Protein AF-A0A3M0A482-F1 (afdb_monomer_lite)

Sequence (240 aa):
MKKIKLLPLVLPLTLLPTSLLSSACITFLEKTLTRKIDKILDNKIWEYEAIYEDNVLGFRNNHQKMFEDFEFKIVIGKGSNILDYYKDKVVLNLFSFKLGIDNIFNMPSLGEPHLNYNMISMILDKEVAKKIELIHDININWSEELRTRKIQRGAVWNKIERFRFNNKNKFLTIKSQEFSIEYNNNKYVFDLKILDIILDKNFEIKTPFKFSIINYPNGGKYEESKFLFCLKLSEIIDDK

pLDDT: mean 74.36, std 17.84, range [34.66, 97.06]

Organism: NCBI:txid92407

Foldseek 3Di:
DDDDDPDPPPPPPPPPPVVVVLVVVLVVVLVVVQVVVCVLLPQKKFKKKWAFDPPPPDDPDVFAPDQPDDIKIKIKHQQQSVCVVLVQWDKAFQFWSPDQFDDFDQVVPPDPVRNGTITIIITGHPVSCCSLPVFVDDDPCRVVRSNPKRKGKDGPPDNRDQWDADPVQRKIKGAKTKMWIDDPNKIKIKIWGMDIDRSDPVDFDWDKTKIKIWIDHPPDDIHMDITITTIGGDDIGDDD

Radius of gyration: 22.64 Å; chains: 1; bounding box: 52×48×91 Å

Secondary structure (DSSP, 8-state):
-----------------HHHHHHHHHHHHHHHHHHHHHHHHTT-EEEEEEEE---------S----PPP--EEEEEEEHHHHHHHTTTSEEEEEEETT--S-----GGG--GGGTTSEEEEEEE-HHHHHHTTS-S--STTHHHHHHHSEEEEPP-S-TT-SEEEETTTTEEEEEEEEEEEEETTEEEEEEEEEEEEE--TT----EEEEEEEEEE-TTS--EEEEEEEEEEEEEEEPP-

Structure (mmCIF, N/CA/C/O backbone):
data_AF-A0A3M0A482-F1
#
_entry.id   AF-A0A3M0A482-F1
#
loop_
_atom_site.group_PDB
_atom_site.id
_atom_site.type_symbol
_atom_site.label_atom_id
_atom_site.label_alt_id
_atom_site.label_comp_id
_atom_site.label_asym_id
_atom_site.label_entity_id
_atom_site.label_seq_id
_atom_site.pdbx_PDB_ins_code
_atom_site.Cartn_x
_atom_site.Cartn_y
_atom_site.Cartn_z
_atom_site.occupancy
_atom_site.B_iso_or_equiv
_atom_site.auth_seq_id
_atom_site.auth_comp_id
_atom_site.auth_asym_id
_atom_site.auth_atom_id
_atom_site.pdbx_PDB_model_num
ATOM 1 N N . MET A 1 1 ? 32.254 28.806 70.262 1.00 37.44 1 MET A N 1
ATOM 2 C CA . MET A 1 1 ? 31.397 29.019 69.071 1.00 37.44 1 MET A CA 1
ATOM 3 C C . MET A 1 1 ? 32.094 28.458 67.837 1.00 37.44 1 MET A C 1
ATOM 5 O O . MET A 1 1 ? 33.064 29.045 67.381 1.00 37.44 1 MET A O 1
ATOM 9 N N . LYS A 1 2 ? 31.641 27.312 67.318 1.00 37.53 2 LYS A N 1
ATOM 10 C CA . LYS A 1 2 ? 32.086 26.765 66.026 1.00 37.53 2 LYS A CA 1
ATOM 11 C C . LYS A 1 2 ? 30.881 26.786 65.084 1.00 37.53 2 LYS A C 1
ATOM 13 O O . LYS A 1 2 ? 29.883 26.131 65.356 1.00 37.53 2 LYS A O 1
ATOM 18 N N . LYS A 1 3 ? 30.953 27.603 64.029 1.00 37.16 3 LYS A N 1
ATOM 19 C CA . LYS A 1 3 ? 29.930 27.689 62.979 1.00 37.16 3 LYS A CA 1
ATOM 20 C C . LYS A 1 3 ? 30.028 26.433 62.111 1.00 37.16 3 LYS A C 1
ATOM 22 O O . LYS A 1 3 ? 30.966 26.310 61.328 1.00 37.16 3 LYS A O 1
ATOM 27 N N . ILE A 1 4 ? 29.076 25.515 62.247 1.00 47.03 4 ILE A N 1
ATOM 28 C CA . ILE A 1 4 ? 28.852 24.465 61.251 1.00 47.03 4 ILE A CA 1
ATOM 29 C C . ILE A 1 4 ? 28.193 25.161 60.059 1.00 47.03 4 ILE A C 1
ATOM 31 O O . ILE A 1 4 ? 27.072 25.656 60.162 1.00 47.03 4 ILE A O 1
ATOM 35 N N . LYS A 1 5 ? 28.922 25.283 58.948 1.00 40.59 5 LYS A N 1
ATOM 36 C CA . LYS A 1 5 ? 28.345 25.725 57.677 1.00 40.59 5 LYS A CA 1
ATOM 37 C C . LYS A 1 5 ? 27.400 24.619 57.203 1.00 40.59 5 LYS A C 1
ATOM 39 O O . LYS A 1 5 ? 27.871 23.538 56.862 1.00 40.59 5 LYS A O 1
ATOM 44 N N . LEU A 1 6 ? 26.092 24.887 57.186 1.00 42.09 6 LEU A N 1
ATOM 45 C CA . LEU A 1 6 ? 25.166 24.120 56.357 1.00 42.09 6 LEU A CA 1
ATOM 46 C C . LEU A 1 6 ? 25.642 24.259 54.909 1.00 42.09 6 LEU A C 1
ATOM 48 O O . LEU A 1 6 ? 25.620 25.354 54.348 1.00 42.09 6 LEU A O 1
ATOM 52 N N . LEU A 1 7 ? 26.100 23.156 54.327 1.00 37.12 7 LEU A N 1
ATOM 53 C CA . LEU A 1 7 ? 26.202 23.025 52.884 1.00 37.12 7 LEU A CA 1
ATOM 54 C C . LEU A 1 7 ? 24.753 22.971 52.371 1.00 37.12 7 LEU A C 1
ATOM 56 O O . LEU A 1 7 ? 24.034 22.045 52.757 1.00 37.12 7 LEU A O 1
ATOM 60 N N . PRO A 1 8 ? 24.269 23.926 51.559 1.00 43.44 8 PRO A N 1
ATOM 61 C CA . PRO A 1 8 ? 23.010 23.715 50.880 1.00 43.44 8 PRO A CA 1
ATOM 62 C C . PRO A 1 8 ? 23.276 22.602 49.872 1.00 43.44 8 PRO A C 1
ATOM 64 O O . PRO A 1 8 ? 24.056 22.767 48.933 1.00 43.44 8 PRO A O 1
ATOM 67 N N . LEU A 1 9 ? 22.665 21.443 50.105 1.00 38.31 9 LEU A N 1
ATOM 68 C CA . LEU A 1 9 ? 22.553 20.384 49.118 1.00 38.31 9 LEU A CA 1
ATOM 69 C C . LEU A 1 9 ? 21.647 20.923 48.000 1.00 38.31 9 LEU A C 1
ATOM 71 O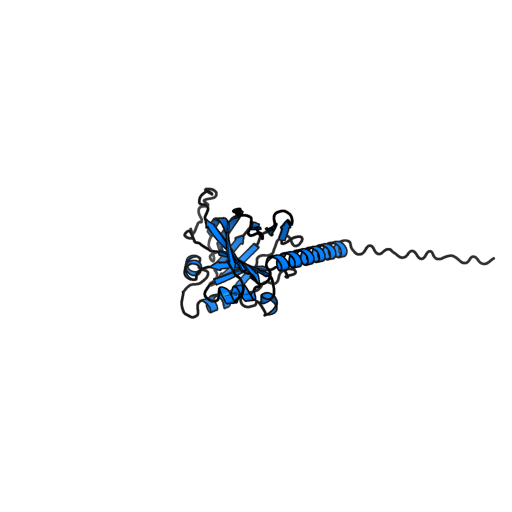 O . LEU A 1 9 ? 20.457 20.629 47.940 1.00 38.31 9 LEU A O 1
ATOM 75 N N . VAL A 1 10 ? 22.191 21.793 47.147 1.00 42.31 10 VAL A N 1
ATOM 76 C CA . VAL A 1 10 ? 21.579 22.125 45.867 1.00 42.31 10 VAL A CA 1
ATOM 77 C C . VAL A 1 10 ? 21.782 20.877 45.025 1.00 42.31 10 VAL A C 1
ATOM 79 O O . VAL A 1 10 ? 22.779 20.739 44.322 1.00 42.31 10 VAL A O 1
ATOM 82 N N . LEU A 1 11 ? 20.863 19.920 45.164 1.00 41.03 11 LEU A N 1
ATOM 83 C CA . LEU A 1 11 ? 20.612 18.959 44.103 1.00 41.03 11 LEU A CA 1
ATOM 84 C C . LEU A 1 11 ? 20.445 19.804 42.839 1.00 41.03 11 LEU A C 1
ATOM 86 O O . LEU A 1 11 ? 19.509 20.610 42.791 1.00 41.03 11 LEU A O 1
ATOM 90 N N . PRO A 1 12 ? 21.317 19.682 41.825 1.00 43.00 12 PRO A N 1
ATOM 91 C CA . PRO A 1 12 ? 20.905 20.145 40.527 1.00 43.00 12 PRO A CA 1
ATOM 92 C C . PRO A 1 12 ? 19.698 19.263 40.213 1.00 43.00 12 PRO A C 1
ATOM 94 O O . PRO A 1 12 ? 19.842 18.050 40.037 1.00 43.00 12 PRO A O 1
ATOM 97 N N . LEU A 1 13 ? 18.496 19.850 40.190 1.00 45.41 13 LEU A N 1
ATOM 98 C CA . LEU A 1 13 ? 17.459 19.347 39.305 1.00 45.41 13 LEU A CA 1
ATOM 99 C C . LEU A 1 13 ? 18.110 19.406 37.930 1.00 45.41 13 LEU A C 1
ATOM 101 O O . LEU A 1 13 ? 18.100 20.431 37.252 1.00 45.41 13 LEU A O 1
ATOM 105 N N . THR A 1 14 ? 18.792 18.320 37.583 1.00 51.19 14 THR A N 1
ATOM 106 C CA . THR A 1 14 ? 19.213 18.031 36.235 1.00 51.19 14 THR A CA 1
ATOM 107 C C . THR A 1 14 ? 17.899 17.986 35.488 1.00 51.19 14 THR A C 1
ATOM 109 O O . THR A 1 14 ? 17.142 17.023 35.568 1.00 51.19 14 THR A O 1
ATOM 112 N N . LEU A 1 15 ? 17.559 19.117 34.870 1.00 47.59 15 LEU A N 1
ATOM 113 C CA . LEU A 1 15 ? 16.596 19.173 33.795 1.00 47.59 15 LEU A CA 1
ATOM 114 C C . LEU A 1 15 ? 17.070 18.086 32.844 1.00 47.59 15 LEU A C 1
ATOM 116 O O . LEU A 1 15 ? 18.065 18.273 32.140 1.00 47.59 15 LEU A O 1
ATOM 120 N N . LEU A 1 16 ? 16.435 16.912 32.924 1.00 50.47 16 LEU A N 1
ATOM 121 C CA . LEU A 1 16 ? 16.614 15.861 31.940 1.00 50.47 16 LEU A CA 1
ATOM 122 C C . LEU A 1 16 ? 16.552 16.582 30.597 1.00 50.47 16 LEU A C 1
ATOM 124 O O . LEU A 1 16 ? 15.595 17.345 30.406 1.00 50.47 16 LEU A O 1
ATOM 128 N N . PRO A 1 17 ? 17.574 16.435 29.732 1.00 51.97 17 PRO A N 1
ATOM 129 C CA . PRO A 1 17 ? 17.639 17.150 28.471 1.00 51.97 17 PRO A CA 1
ATOM 130 C C . PRO A 1 17 ? 16.253 17.113 27.842 1.00 51.97 17 PRO A C 1
ATOM 132 O O . PRO A 1 17 ? 15.684 16.037 27.667 1.00 51.97 17 PRO A O 1
A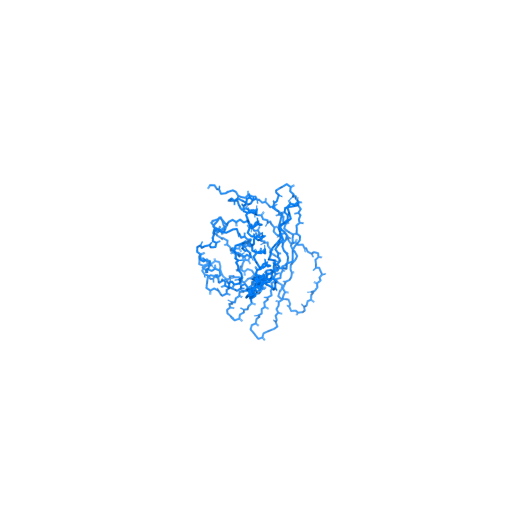TOM 135 N N . THR A 1 18 ? 15.650 18.273 27.597 1.00 53.44 18 THR A N 1
ATOM 136 C CA . THR A 1 18 ? 14.261 18.386 27.120 1.00 53.44 18 THR A CA 1
ATOM 137 C C . THR A 1 18 ? 14.024 17.576 25.839 1.00 53.44 18 THR A C 1
ATOM 139 O O . THR A 1 18 ? 12.902 17.152 25.574 1.00 53.44 18 THR A O 1
ATOM 142 N N . SER A 1 19 ? 15.097 17.271 25.102 1.00 53.19 19 SER A N 1
ATOM 143 C CA . SER A 1 19 ? 15.163 16.324 23.987 1.00 53.19 19 SER A CA 1
ATOM 144 C C . SER A 1 19 ? 14.887 14.854 24.358 1.00 53.19 19 SER A C 1
ATOM 146 O O . SER A 1 19 ? 14.252 14.136 23.585 1.00 53.19 19 SER A O 1
ATOM 148 N N . LEU A 1 20 ? 15.319 14.378 25.529 1.00 50.28 20 LEU A N 1
ATOM 149 C CA . LEU A 1 20 ? 15.020 13.031 26.037 1.00 50.28 20 LEU A CA 1
ATOM 150 C C . LEU A 1 20 ? 13.568 12.923 26.520 1.00 50.28 20 LEU A C 1
ATOM 152 O O . LEU A 1 20 ? 12.911 11.915 26.275 1.00 50.28 20 LEU A O 1
ATOM 156 N N . LEU A 1 21 ? 13.038 13.976 27.148 1.00 53.25 21 LEU A N 1
ATOM 157 C CA . LEU A 1 21 ? 11.631 14.021 27.563 1.00 53.25 21 LEU A CA 1
ATOM 158 C C . LEU A 1 21 ? 10.678 14.102 26.359 1.00 53.25 21 LEU A C 1
ATOM 160 O O . LEU A 1 21 ? 9.662 13.406 26.336 1.00 53.25 21 LEU A O 1
ATOM 164 N N . SER A 1 22 ? 11.007 14.900 25.337 1.00 53.16 22 SER A N 1
ATOM 165 C CA . SER A 1 22 ? 10.183 15.015 24.127 1.00 53.16 22 SER A CA 1
ATOM 166 C C . SER A 1 22 ? 10.183 13.725 23.302 1.00 53.16 22 SER A C 1
ATOM 168 O O . SER A 1 22 ? 9.117 13.257 22.907 1.00 53.16 22 SER A O 1
ATOM 170 N N . SER A 1 23 ? 11.343 13.090 23.115 1.00 56.56 23 SER A N 1
ATOM 171 C CA . SER A 1 23 ? 11.448 11.799 22.416 1.00 56.56 23 SER A CA 1
ATOM 172 C C . SER A 1 23 ? 10.750 10.657 23.164 1.00 56.56 23 SER A C 1
ATOM 174 O O . SER A 1 23 ? 10.066 9.843 22.535 1.00 56.56 23 SER A O 1
ATOM 176 N N . ALA A 1 24 ? 10.835 10.616 24.499 1.00 58.50 24 ALA A N 1
ATOM 177 C CA . ALA A 1 24 ? 10.098 9.650 25.314 1.00 58.50 24 ALA A CA 1
ATOM 178 C C . ALA A 1 24 ? 8.574 9.844 25.210 1.00 58.50 24 ALA A C 1
ATOM 180 O O . ALA A 1 24 ? 7.838 8.863 25.081 1.00 58.50 24 ALA A O 1
ATOM 181 N N . CYS A 1 25 ? 8.102 11.095 25.206 1.00 59.16 25 CYS A N 1
ATOM 182 C CA . CYS A 1 25 ? 6.684 11.425 25.049 1.00 59.16 25 CYS A CA 1
ATOM 183 C C . CYS A 1 25 ? 6.151 11.026 23.661 1.00 59.16 25 CYS A C 1
ATOM 185 O O . CYS A 1 25 ? 5.113 10.370 23.570 1.00 59.16 25 CYS A O 1
ATOM 187 N N . ILE A 1 26 ? 6.901 11.319 22.590 1.00 64.38 26 ILE A N 1
ATOM 188 C CA . ILE A 1 26 ? 6.567 10.899 21.217 1.00 64.38 26 ILE A CA 1
ATOM 189 C C . ILE A 1 26 ? 6.484 9.370 21.133 1.00 64.38 26 ILE A C 1
ATOM 191 O O . ILE A 1 26 ? 5.477 8.826 20.687 1.00 64.38 26 ILE A O 1
ATOM 195 N N . THR A 1 27 ? 7.489 8.667 21.663 1.00 66.75 27 THR A N 1
ATOM 196 C CA . THR A 1 27 ? 7.526 7.194 21.664 1.00 66.75 27 THR A CA 1
ATOM 197 C C . THR A 1 27 ? 6.344 6.591 22.435 1.00 66.75 27 THR A C 1
ATOM 199 O O . THR A 1 27 ? 5.792 5.559 22.045 1.00 66.75 27 THR A O 1
ATOM 202 N N . PHE A 1 28 ? 5.939 7.209 23.548 1.00 68.38 28 PHE A N 1
ATOM 203 C CA . PHE A 1 28 ? 4.782 6.771 24.330 1.00 68.38 28 PHE A CA 1
ATOM 204 C C . PHE A 1 28 ? 3.458 6.985 23.581 1.00 68.38 28 PHE A C 1
ATOM 206 O O . PHE A 1 28 ? 2.599 6.094 23.573 1.00 68.38 28 PHE A O 1
ATOM 213 N N . LEU A 1 29 ? 3.298 8.140 22.929 1.00 72.69 29 LEU A N 1
ATOM 214 C CA . LEU A 1 29 ? 2.125 8.446 22.114 1.00 72.69 29 LEU A CA 1
ATOM 215 C C . LEU A 1 29 ? 2.009 7.477 20.936 1.00 72.69 29 LEU A C 1
ATOM 217 O O . LEU A 1 29 ? 0.953 6.866 20.775 1.00 72.69 29 LEU A O 1
ATOM 221 N N . GLU A 1 30 ? 3.089 7.244 20.187 1.00 73.88 30 GLU A N 1
ATOM 222 C CA . GLU A 1 30 ? 3.104 6.281 19.077 1.00 73.88 30 GLU A CA 1
ATOM 223 C C . GLU A 1 30 ? 2.725 4.873 19.546 1.00 73.88 30 GLU A C 1
ATOM 225 O O . GLU A 1 30 ? 1.810 4.271 18.989 1.00 73.88 30 GLU A O 1
ATOM 230 N N . LYS A 1 31 ? 3.322 4.374 20.640 1.00 78.81 31 LYS A N 1
ATOM 231 C CA . LYS A 1 31 ? 2.947 3.071 21.225 1.00 78.81 31 LYS A CA 1
ATOM 232 C C . LYS A 1 31 ? 1.463 2.993 21.584 1.00 78.81 31 LYS A C 1
ATOM 234 O O . LYS A 1 31 ? 0.835 1.949 21.407 1.00 78.81 31 LYS A O 1
ATOM 239 N N . THR A 1 32 ? 0.903 4.078 22.114 1.00 83.12 32 THR A N 1
ATOM 240 C CA . THR A 1 32 ? -0.515 4.145 22.486 1.00 83.12 32 THR A CA 1
ATOM 241 C C . THR A 1 32 ? -1.415 4.137 21.254 1.00 83.12 32 THR A C 1
ATOM 243 O O . THR A 1 32 ? -2.442 3.459 21.259 1.00 83.12 32 THR A O 1
ATOM 246 N N . LEU A 1 33 ? -1.037 4.858 20.195 1.00 83.44 33 LEU A N 1
ATOM 247 C CA . LEU A 1 33 ? -1.769 4.873 18.930 1.00 83.44 33 LEU A CA 1
ATOM 248 C C . LEU A 1 33 ? -1.708 3.516 18.229 1.00 83.44 33 LEU A C 1
ATOM 250 O O . LEU A 1 33 ? -2.756 3.006 17.842 1.00 83.44 33 LEU A O 1
ATOM 254 N N . THR A 1 34 ? -0.531 2.891 18.154 1.00 84.62 34 THR A N 1
ATOM 255 C CA . THR A 1 34 ? -0.363 1.553 17.569 1.00 84.62 34 THR A CA 1
ATOM 256 C C . THR A 1 34 ? -1.267 0.540 18.262 1.00 84.62 34 THR A C 1
ATOM 258 O O . THR A 1 34 ? -2.076 -0.092 17.600 1.00 84.62 34 THR A O 1
ATOM 261 N N . ARG A 1 35 ? -1.278 0.488 19.603 1.00 86.69 35 ARG A N 1
ATOM 262 C CA . ARG A 1 35 ? -2.184 -0.409 20.351 1.00 86.69 35 ARG A CA 1
ATOM 263 C C . ARG A 1 35 ? -3.668 -0.175 20.060 1.00 86.69 35 ARG A C 1
ATOM 265 O O . ARG A 1 35 ? -4.461 -1.105 20.157 1.00 86.69 35 ARG A O 1
ATOM 272 N N . LYS A 1 36 ? -4.078 1.068 19.794 1.00 87.69 36 LYS A N 1
ATOM 273 C CA . LYS A 1 36 ? -5.472 1.377 19.440 1.00 87.69 36 LYS A CA 1
ATOM 274 C C . LYS A 1 36 ? -5.809 0.863 18.048 1.00 87.69 36 LYS A C 1
ATOM 276 O O . LYS A 1 36 ? -6.877 0.293 17.876 1.00 87.69 36 LYS A O 1
ATOM 281 N N . ILE A 1 37 ? -4.905 1.066 17.096 1.00 89.81 37 ILE A N 1
ATOM 282 C CA . ILE A 1 37 ? -5.049 0.583 15.723 1.00 89.81 37 ILE A CA 1
ATOM 283 C C . ILE A 1 37 ? -5.069 -0.947 15.717 1.00 89.81 37 ILE A C 1
ATOM 285 O O . ILE A 1 37 ? -5.989 -1.519 15.147 1.00 89.81 37 ILE A O 1
ATOM 289 N N . ASP A 1 38 ? -4.162 -1.594 16.454 1.00 89.44 38 ASP A N 1
ATOM 290 C CA . ASP A 1 38 ? -4.119 -3.053 16.609 1.00 89.44 38 ASP A CA 1
ATOM 291 C C . ASP A 1 38 ? -5.458 -3.617 17.106 1.00 89.44 38 ASP A C 1
ATOM 293 O O . ASP A 1 38 ? -5.918 -4.632 16.607 1.00 89.44 38 ASP A O 1
ATOM 297 N N . LYS A 1 39 ? -6.132 -2.936 18.044 1.00 90.19 39 LYS A N 1
ATOM 298 C CA . LYS A 1 39 ? -7.463 -3.347 18.525 1.00 90.19 39 LYS A CA 1
ATOM 299 C C . LYS A 1 39 ? -8.585 -3.167 17.500 1.00 90.19 39 LYS A C 1
ATOM 301 O O . LYS A 1 39 ? -9.590 -3.855 17.605 1.00 90.19 39 LYS A O 1
ATOM 306 N N . ILE A 1 40 ? -8.473 -2.189 16.600 1.00 91.12 40 ILE A N 1
ATOM 307 C CA . ILE A 1 40 ? -9.494 -1.934 15.571 1.00 91.12 40 ILE A CA 1
ATOM 308 C C . ILE A 1 40 ? -9.338 -2.924 14.418 1.00 91.12 40 ILE A C 1
ATOM 310 O O . ILE A 1 40 ? -10.331 -3.456 13.930 1.00 91.12 40 ILE A O 1
ATOM 314 N N . LEU A 1 41 ? -8.095 -3.142 13.989 1.00 91.31 41 LEU A N 1
ATOM 315 C CA . LEU A 1 41 ? -7.768 -4.081 12.923 1.00 91.31 41 LEU A CA 1
ATOM 316 C C . LEU A 1 41 ? -7.964 -5.523 13.379 1.00 91.31 41 LEU A C 1
ATOM 318 O O . LEU A 1 41 ? -8.475 -6.327 12.607 1.00 91.31 41 LEU A O 1
ATOM 322 N N . ASP A 1 42 ? -7.606 -5.825 14.631 1.00 87.50 42 ASP A N 1
ATOM 323 C CA . ASP A 1 42 ? -7.560 -7.189 15.153 1.00 87.50 42 ASP A CA 1
ATOM 324 C C . ASP A 1 42 ? -6.706 -8.086 14.225 1.00 87.50 42 ASP A C 1
ATOM 326 O O . ASP A 1 42 ? -5.695 -7.619 13.691 1.00 87.50 42 ASP A O 1
ATOM 330 N N . ASN A 1 43 ? -7.091 -9.343 13.993 1.00 89.12 43 ASN A N 1
ATOM 331 C CA . ASN A 1 43 ? -6.461 -10.223 12.999 1.00 89.12 43 ASN A CA 1
ATOM 332 C C . ASN A 1 43 ? -7.059 -10.078 11.584 1.00 89.12 43 ASN A C 1
ATOM 334 O O . ASN A 1 43 ? -6.915 -10.974 10.755 1.00 89.12 43 ASN A O 1
ATOM 338 N N . LYS A 1 44 ? -7.747 -8.969 11.293 1.00 94.62 44 LYS A N 1
ATOM 339 C CA . LYS A 1 44 ? -8.441 -8.757 10.017 1.00 94.62 44 LYS A CA 1
ATOM 340 C C . LYS A 1 44 ? -7.568 -8.004 9.021 1.00 94.62 44 LYS A C 1
ATOM 342 O O . LYS A 1 44 ? -6.691 -7.221 9.399 1.00 94.62 44 LYS A O 1
ATOM 347 N N . ILE A 1 45 ? -7.868 -8.179 7.739 1.00 96.25 45 ILE A N 1
ATOM 348 C CA . ILE A 1 45 ? -7.331 -7.352 6.658 1.00 96.25 45 ILE A CA 1
ATOM 349 C C . ILE A 1 45 ? -8.445 -6.426 6.184 1.00 96.25 45 ILE A C 1
ATOM 351 O O . ILE A 1 45 ? -9.488 -6.877 5.722 1.00 96.25 45 ILE A O 1
ATOM 355 N N . TRP A 1 46 ? -8.231 -5.122 6.302 1.00 96.69 46 TRP A N 1
ATOM 356 C CA . TRP A 1 46 ? -9.140 -4.123 5.751 1.00 96.69 46 TRP A CA 1
ATOM 357 C C . TRP A 1 46 ? -8.653 -3.746 4.357 1.00 96.69 46 TRP A C 1
ATOM 359 O O . TRP A 1 46 ? -7.539 -3.234 4.209 1.00 96.69 46 TRP A O 1
ATOM 369 N N . GLU A 1 47 ? -9.481 -4.007 3.352 1.00 97.06 47 GLU A N 1
ATOM 370 C CA . GLU A 1 47 ? -9.165 -3.844 1.937 1.00 97.06 47 GLU A CA 1
ATOM 371 C C . GLU A 1 47 ? -9.870 -2.616 1.355 1.00 97.06 47 GLU A C 1
ATOM 373 O O . GLU A 1 47 ? -11.089 -2.458 1.461 1.00 97.06 47 GLU A O 1
ATOM 378 N N . TYR A 1 48 ? -9.104 -1.754 0.694 1.00 96.44 48 TYR A N 1
ATOM 379 C CA . TYR A 1 48 ? -9.584 -0.540 0.049 1.00 96.44 48 TYR A CA 1
ATOM 380 C C . TYR A 1 48 ? -9.268 -0.585 -1.442 1.00 96.44 48 TYR A C 1
ATOM 382 O O . TYR A 1 48 ? -8.114 -0.773 -1.834 1.00 96.44 48 TYR A O 1
ATOM 390 N N . GLU A 1 49 ? -10.275 -0.338 -2.269 1.00 94.69 49 GLU A N 1
ATOM 391 C CA . GLU A 1 49 ? -10.092 -0.087 -3.697 1.00 94.69 49 GLU A CA 1
ATOM 392 C C . GLU A 1 49 ? -9.521 1.320 -3.899 1.00 94.69 49 GLU A C 1
ATOM 394 O O . GLU A 1 49 ? -10.032 2.282 -3.315 1.00 94.69 49 GLU A O 1
ATOM 399 N N . ALA A 1 50 ? -8.475 1.451 -4.722 1.00 92.38 50 ALA A N 1
ATOM 400 C CA . ALA A 1 50 ? -7.969 2.741 -5.183 1.00 92.38 50 ALA A CA 1
ATOM 401 C C . ALA A 1 50 ? -8.583 3.072 -6.550 1.00 92.38 50 ALA A C 1
ATOM 403 O O . ALA A 1 50 ? -8.136 2.587 -7.585 1.00 92.38 50 ALA A O 1
ATOM 404 N N . ILE A 1 51 ? -9.625 3.901 -6.542 1.00 88.69 51 ILE A N 1
ATOM 405 C CA . ILE A 1 51 ? -10.384 4.280 -7.738 1.00 88.69 51 ILE A CA 1
ATOM 406 C C . ILE A 1 51 ? -9.720 5.499 -8.374 1.00 88.69 51 ILE A C 1
ATOM 408 O O . ILE A 1 51 ? -9.524 6.504 -7.690 1.00 88.69 51 ILE A O 1
ATOM 412 N N . TYR A 1 52 ? -9.365 5.421 -9.655 1.00 84.75 52 TYR A N 1
ATOM 413 C CA . TYR A 1 52 ? -8.775 6.544 -10.385 1.00 84.75 52 TYR A CA 1
ATOM 414 C C . TYR A 1 52 ? -9.769 7.706 -10.529 1.00 84.75 52 TYR A C 1
ATOM 416 O O . TYR A 1 52 ? -10.948 7.497 -10.813 1.00 84.75 52 TYR A O 1
ATOM 424 N N . GLU A 1 53 ? -9.292 8.935 -10.339 1.00 81.62 53 GLU A N 1
ATOM 425 C CA . GLU A 1 53 ? -10.079 10.161 -10.486 1.00 81.62 53 GLU A CA 1
ATOM 426 C C . GLU A 1 53 ? -9.461 11.039 -11.589 1.00 81.62 53 GLU A C 1
ATOM 428 O O . GLU A 1 53 ? -8.459 11.725 -11.377 1.00 81.62 53 GLU A O 1
ATOM 433 N N . ASP A 1 54 ? -10.101 11.050 -12.761 1.00 63.53 54 ASP A N 1
ATOM 434 C CA . ASP A 1 54 ? -9.635 11.672 -14.020 1.00 63.53 54 ASP A CA 1
ATOM 435 C C . ASP A 1 54 ? -9.518 13.220 -13.965 1.00 63.53 54 ASP A C 1
ATOM 437 O O . ASP A 1 54 ? -8.969 13.887 -14.839 1.00 63.53 54 ASP A O 1
ATOM 441 N N . ASN A 1 55 ? -9.991 13.853 -12.887 1.00 50.78 55 ASN A N 1
ATOM 442 C CA . ASN A 1 55 ? -10.186 15.307 -12.821 1.00 50.78 55 ASN A CA 1
ATOM 443 C C . ASN A 1 55 ? -8.971 16.145 -12.374 1.00 50.78 55 ASN A C 1
ATOM 445 O O . ASN A 1 55 ? -9.143 17.285 -11.936 1.00 50.78 55 ASN A O 1
ATOM 449 N N . VAL A 1 56 ? -7.733 15.660 -12.519 1.00 46.19 56 VAL A N 1
ATOM 450 C CA . VAL A 1 56 ? -6.537 16.509 -12.317 1.00 46.19 56 VAL A CA 1
ATOM 451 C C . VAL A 1 56 ? -5.773 16.698 -13.621 1.00 46.19 56 VAL A C 1
ATOM 453 O O . VAL A 1 56 ? -4.619 16.308 -13.783 1.00 46.19 56 VAL A O 1
ATOM 456 N N . LEU A 1 57 ? -6.411 17.426 -14.537 1.00 42.78 57 LEU A N 1
ATOM 457 C CA . LEU A 1 57 ? -5.703 18.265 -15.499 1.00 42.78 57 LEU A CA 1
ATOM 458 C C . LEU A 1 57 ? -4.834 19.270 -14.727 1.00 42.78 57 LEU A C 1
ATOM 460 O O . LEU A 1 57 ? -5.308 20.308 -14.271 1.00 42.78 57 LEU A O 1
ATOM 464 N N . GLY A 1 58 ? -3.548 18.977 -14.566 1.00 43.09 58 GLY A N 1
ATOM 465 C CA . GLY A 1 58 ? -2.631 19.939 -13.968 1.00 43.09 58 GLY A CA 1
ATOM 466 C C . GLY A 1 58 ? -1.225 19.394 -13.818 1.00 43.09 58 GLY A C 1
ATOM 467 O O . GLY A 1 58 ? -0.972 18.611 -12.913 1.00 43.09 58 GLY A O 1
ATOM 468 N N . PHE A 1 59 ? -0.321 19.891 -14.664 1.00 39.47 59 PHE A N 1
ATOM 469 C CA . PHE A 1 59 ? 1.118 19.600 -14.775 1.00 39.47 59 PHE A CA 1
ATOM 470 C C . PHE A 1 59 ? 1.505 18.550 -15.827 1.00 39.47 59 PHE A C 1
ATOM 472 O O . PHE A 1 59 ? 2.176 17.563 -15.539 1.00 39.47 59 PHE A O 1
ATOM 479 N N . ARG A 1 60 ? 1.157 18.838 -17.090 1.00 40.41 60 ARG A N 1
ATOM 480 C CA . ARG A 1 60 ? 1.837 18.280 -18.271 1.00 40.41 60 ARG A CA 1
ATOM 481 C C . ARG A 1 60 ? 3.223 18.924 -18.402 1.00 40.41 60 ARG A C 1
ATOM 483 O O . ARG A 1 60 ? 3.355 19.983 -19.007 1.00 40.41 60 ARG A O 1
ATOM 490 N N . ASN A 1 61 ? 4.247 18.316 -17.806 1.00 42.16 61 ASN A N 1
ATOM 491 C CA . ASN A 1 61 ? 5.633 18.580 -18.203 1.00 42.16 61 ASN A CA 1
ATOM 492 C C . ASN A 1 61 ? 5.978 17.705 -19.418 1.00 42.16 61 ASN A C 1
ATOM 494 O O . ASN A 1 61 ? 5.538 16.564 -19.504 1.00 42.16 61 ASN A O 1
ATOM 498 N N . ASN A 1 62 ? 6.809 18.215 -20.329 1.00 43.88 62 ASN A N 1
ATOM 499 C CA . ASN A 1 62 ? 7.196 17.588 -21.607 1.00 43.88 62 ASN A CA 1
ATOM 500 C C . ASN A 1 62 ? 8.053 16.298 -21.488 1.00 43.88 62 ASN A C 1
ATOM 502 O O . ASN A 1 62 ? 8.734 15.920 -22.439 1.00 43.88 62 ASN A O 1
ATOM 506 N N . HIS A 1 63 ? 8.060 15.633 -20.330 1.00 47.44 63 HIS A N 1
ATOM 507 C CA . HIS A 1 63 ? 8.864 14.442 -20.027 1.00 47.44 63 HIS A CA 1
ATOM 508 C C . HIS A 1 63 ? 7.982 13.354 -19.396 1.00 47.44 63 HIS A C 1
ATOM 510 O O . HIS A 1 63 ? 8.248 12.890 -18.294 1.00 47.44 63 HIS A O 1
ATOM 516 N N . GLN A 1 64 ? 6.870 13.001 -20.042 1.00 55.25 64 GLN A N 1
ATOM 517 C CA . GLN A 1 64 ? 5.932 12.010 -19.515 1.00 55.25 64 GLN A CA 1
ATOM 518 C C . GLN A 1 64 ? 6.011 10.715 -20.313 1.00 55.25 64 GLN A C 1
ATOM 520 O O . GLN A 1 64 ? 5.434 10.604 -21.391 1.00 55.25 64 GLN A O 1
ATOM 525 N N . LYS A 1 65 ? 6.657 9.702 -19.733 1.00 56.88 65 LYS A N 1
ATOM 526 C CA . LYS A 1 65 ? 6.183 8.335 -19.917 1.00 56.88 65 LYS A CA 1
ATOM 527 C C . LYS A 1 65 ? 4.834 8.250 -19.213 1.00 56.88 65 LYS A C 1
ATOM 529 O O . LYS A 1 65 ? 4.777 8.345 -17.988 1.00 56.88 65 LYS A O 1
ATOM 534 N N . MET A 1 66 ? 3.764 8.174 -19.996 1.00 62.25 66 MET A N 1
ATOM 535 C CA . MET A 1 66 ? 2.420 7.930 -19.483 1.00 62.25 66 MET A CA 1
ATOM 536 C C . MET A 1 66 ? 2.301 6.433 -19.226 1.00 62.25 66 MET A C 1
ATOM 538 O O . MET A 1 66 ? 2.260 5.649 -20.172 1.00 62.25 66 MET A O 1
ATOM 542 N N . PHE A 1 67 ? 2.308 6.029 -17.957 1.00 66.62 67 PHE A N 1
ATOM 543 C CA . PHE A 1 67 ? 1.787 4.706 -17.630 1.00 66.62 67 PHE A CA 1
ATOM 544 C C . PHE A 1 67 ? 0.279 4.725 -17.897 1.00 66.62 67 PHE A C 1
ATOM 546 O O . PHE A 1 67 ? -0.379 5.723 -17.601 1.00 66.62 67 PHE A O 1
ATOM 553 N N . GLU A 1 68 ? -0.243 3.650 -18.487 1.00 67.19 68 GLU A N 1
ATOM 554 C CA . GLU A 1 68 ? -1.689 3.460 -18.629 1.00 67.19 68 GLU A CA 1
ATOM 555 C C . GLU A 1 68 ? -2.364 3.519 -17.258 1.00 67.19 68 GLU A C 1
ATOM 557 O O . GLU A 1 68 ? -1.750 3.145 -16.254 1.00 67.19 68 GLU A O 1
ATOM 562 N N . ASP A 1 69 ? -3.631 3.932 -17.224 1.00 72.62 69 ASP A N 1
ATOM 563 C CA . ASP A 1 69 ? -4.442 3.824 -16.017 1.00 72.62 69 ASP A CA 1
ATOM 564 C C . ASP A 1 69 ? -4.438 2.374 -15.521 1.00 72.62 69 ASP A C 1
ATOM 566 O O . ASP A 1 69 ? -4.559 1.414 -16.292 1.00 72.62 69 ASP A O 1
ATOM 570 N N . PHE A 1 70 ? -4.257 2.211 -14.215 1.00 81.25 70 PHE A N 1
ATOM 571 C CA . PHE A 1 70 ? -4.203 0.907 -13.580 1.00 81.25 70 PHE A CA 1
ATOM 572 C C . PHE A 1 70 ? -4.923 0.927 -12.243 1.00 81.25 70 PHE A C 1
ATOM 574 O O . PHE A 1 70 ? -4.995 1.945 -11.553 1.00 81.25 70 PHE A O 1
ATOM 581 N N . GLU A 1 71 ? -5.423 -0.241 -11.873 1.00 85.81 71 GLU A N 1
ATOM 582 C CA . GLU A 1 71 ? -6.108 -0.461 -10.614 1.00 85.81 71 GLU A CA 1
ATOM 583 C C . GLU A 1 71 ? -5.171 -1.146 -9.627 1.00 85.81 71 GLU A C 1
ATOM 585 O O . GLU A 1 71 ? -4.305 -1.950 -9.985 1.00 85.81 71 GLU A O 1
ATOM 590 N N . PHE A 1 72 ? -5.350 -0.817 -8.357 1.00 91.94 72 PHE A N 1
ATOM 591 C CA . PHE A 1 72 ? -4.683 -1.492 -7.260 1.00 91.94 72 PHE A CA 1
ATOM 592 C C . PHE A 1 72 ? -5.514 -1.369 -5.996 1.00 91.94 72 PHE A C 1
ATOM 594 O O . PHE A 1 72 ? -6.468 -0.590 -5.910 1.00 91.94 72 PHE A O 1
ATOM 601 N N . LYS A 1 73 ? -5.121 -2.138 -4.986 1.00 95.12 73 LYS A N 1
ATOM 602 C CA . LYS A 1 73 ? -5.744 -2.083 -3.668 1.00 95.12 73 LYS A CA 1
ATOM 603 C C . LYS A 1 73 ? -4.754 -1.574 -2.639 1.00 95.12 73 LYS A C 1
ATOM 605 O O . LYS A 1 73 ? -3.553 -1.829 -2.734 1.00 95.12 73 LYS A O 1
ATOM 610 N N . ILE A 1 74 ? -5.262 -0.868 -1.641 1.00 95.06 74 ILE A N 1
ATOM 611 C CA . ILE A 1 74 ? -4.537 -0.590 -0.405 1.00 95.06 74 ILE A CA 1
ATOM 612 C C . ILE A 1 74 ? -5.127 -1.478 0.677 1.00 95.06 74 ILE A C 1
ATOM 614 O O . ILE A 1 74 ? -6.337 -1.518 0.860 1.00 95.06 74 ILE A O 1
ATOM 618 N N . VAL A 1 75 ? -4.272 -2.166 1.421 1.00 95.56 75 VAL A N 1
ATOM 619 C CA . VAL A 1 75 ? -4.690 -3.006 2.542 1.00 95.56 75 VAL A CA 1
ATOM 620 C C . VAL A 1 75 ? -4.013 -2.565 3.821 1.00 95.56 75 VAL A C 1
ATOM 622 O O . VAL A 1 75 ? -2.872 -2.097 3.803 1.00 95.56 75 VAL A O 1
ATOM 625 N N . ILE A 1 76 ? -4.705 -2.747 4.941 1.00 95.06 76 ILE A N 1
ATOM 626 C CA . ILE A 1 76 ? -4.139 -2.592 6.276 1.00 95.06 76 ILE A CA 1
ATOM 627 C C . ILE A 1 76 ? -4.501 -3.794 7.144 1.00 95.06 76 ILE A C 1
ATOM 629 O O . ILE A 1 76 ? -5.648 -4.228 7.188 1.00 95.06 76 ILE A O 1
ATOM 633 N N . GLY A 1 77 ? -3.502 -4.333 7.828 1.00 93.56 77 GLY A N 1
ATOM 634 C CA . GLY A 1 77 ? -3.634 -5.536 8.641 1.00 93.56 77 GLY A CA 1
ATOM 635 C C . GLY A 1 77 ? -2.268 -6.088 9.018 1.00 93.56 77 GLY A C 1
ATOM 636 O O . GLY A 1 77 ? -1.231 -5.482 8.710 1.00 93.56 77 GLY A O 1
ATOM 637 N N . LYS A 1 78 ? -2.260 -7.237 9.692 1.00 91.50 78 LYS A N 1
ATOM 638 C CA . LYS A 1 78 ? -1.028 -7.891 10.131 1.00 91.50 78 LYS A CA 1
ATOM 639 C C . LYS A 1 78 ? -0.225 -8.379 8.925 1.00 91.50 78 LYS A C 1
ATOM 641 O O . LYS A 1 78 ? -0.780 -8.964 7.997 1.00 91.50 78 LYS A O 1
ATOM 646 N N . GLY A 1 79 ? 1.086 -8.140 8.944 1.00 88.62 79 GLY A N 1
ATOM 647 C CA . GLY A 1 79 ? 1.968 -8.441 7.819 1.00 88.62 79 GLY A CA 1
ATOM 648 C C . GLY A 1 79 ? 1.924 -9.901 7.365 1.00 88.62 79 GLY A C 1
ATOM 649 O O . GLY A 1 79 ? 1.866 -10.149 6.166 1.00 88.62 79 GLY A O 1
ATOM 650 N N . SER A 1 80 ? 1.888 -10.845 8.310 1.00 87.75 80 SER A N 1
ATOM 651 C CA . SER A 1 80 ? 1.716 -12.278 8.038 1.00 87.75 80 SER A CA 1
ATOM 652 C C . SER A 1 80 ? 0.433 -12.557 7.259 1.00 87.75 80 SER A C 1
ATOM 654 O O . SER A 1 80 ? 0.482 -13.163 6.197 1.00 87.75 80 SER A O 1
ATOM 656 N N . ASN A 1 81 ? -0.694 -12.030 7.736 1.00 91.62 81 ASN A N 1
ATOM 657 C CA . ASN A 1 81 ? -2.014 -12.320 7.182 1.00 91.62 81 ASN A CA 1
ATOM 658 C C . ASN A 1 81 ? -2.130 -11.766 5.757 1.00 91.62 81 ASN A C 1
ATOM 660 O O . ASN A 1 81 ? -2.614 -12.446 4.859 1.00 91.62 81 ASN A O 1
ATOM 664 N N . ILE A 1 82 ? -1.619 -10.549 5.527 1.00 91.94 82 ILE A N 1
ATOM 665 C CA . ILE A 1 82 ? -1.580 -9.938 4.191 1.00 91.94 82 ILE A CA 1
ATOM 666 C C . ILE A 1 82 ? -0.745 -10.786 3.224 1.00 91.94 82 ILE A C 1
ATOM 668 O O . ILE A 1 82 ? -1.186 -11.033 2.104 1.00 91.94 82 ILE A O 1
ATOM 672 N N . LEU A 1 83 ? 0.458 -11.215 3.617 1.00 88.06 83 LEU A N 1
ATOM 673 C CA . LEU A 1 83 ? 1.314 -12.002 2.724 1.00 88.06 83 LEU A CA 1
ATOM 674 C C . LEU A 1 83 ? 0.733 -13.388 2.429 1.00 88.06 83 LEU A C 1
ATOM 676 O O . LEU A 1 83 ? 0.858 -13.855 1.300 1.00 88.06 83 LEU A O 1
ATOM 680 N N . ASP A 1 84 ? 0.080 -14.015 3.406 1.00 89.00 84 ASP A N 1
ATOM 681 C CA . ASP A 1 84 ? -0.558 -15.320 3.227 1.00 89.00 84 ASP A CA 1
ATOM 682 C C . ASP A 1 84 ? -1.796 -15.226 2.320 1.00 89.00 84 ASP A C 1
ATOM 684 O O . ASP A 1 84 ? -1.960 -16.046 1.410 1.00 89.00 84 ASP A O 1
ATOM 688 N N . TYR A 1 85 ? -2.639 -14.204 2.522 1.00 92.56 85 TYR A N 1
ATOM 689 C CA . TYR A 1 85 ? -3.854 -13.985 1.731 1.00 92.56 85 TYR A CA 1
ATOM 690 C C . TYR A 1 85 ? -3.543 -13.585 0.280 1.00 92.56 85 TYR A C 1
ATOM 692 O O . TYR A 1 85 ? -4.135 -14.131 -0.648 1.00 92.56 85 TYR A O 1
ATOM 700 N N . TYR A 1 86 ? -2.570 -12.692 0.066 1.00 89.81 86 TYR A N 1
ATOM 701 C CA . TYR A 1 86 ? -2.170 -12.197 -1.262 1.00 89.81 86 TYR A CA 1
ATOM 702 C C . TYR A 1 86 ? -0.885 -12.853 -1.792 1.00 89.81 86 TYR A C 1
ATOM 704 O O . TYR A 1 86 ? -0.101 -12.220 -2.502 1.00 89.81 86 TYR A O 1
ATOM 712 N N . LYS A 1 87 ? -0.647 -14.127 -1.461 1.00 86.25 87 LYS A N 1
ATOM 713 C CA . LYS A 1 87 ? 0.586 -14.862 -1.813 1.00 86.25 87 LYS A CA 1
ATOM 714 C C . LYS A 1 87 ? 0.888 -14.941 -3.314 1.00 86.25 87 LYS A C 1
ATOM 716 O O . LYS A 1 87 ? 2.027 -15.180 -3.708 1.00 86.25 87 LYS A O 1
ATOM 721 N N . ASP A 1 88 ? -0.128 -14.787 -4.158 1.00 85.88 88 ASP A N 1
ATOM 722 C CA . ASP A 1 88 ? -0.022 -14.799 -5.615 1.00 85.88 88 ASP A CA 1
ATOM 723 C C . ASP A 1 88 ? 0.026 -13.389 -6.231 1.00 85.88 88 ASP A C 1
ATOM 725 O O . ASP A 1 88 ? 0.064 -13.269 -7.456 1.00 85.88 88 ASP A O 1
ATOM 729 N N . LYS A 1 89 ? 0.059 -12.330 -5.415 1.00 89.44 89 LYS A N 1
ATOM 730 C CA . LYS A 1 89 ? 0.097 -10.925 -5.843 1.00 89.44 89 LYS A CA 1
ATOM 731 C C . LYS A 1 89 ? 1.405 -10.249 -5.446 1.00 89.44 89 LYS A C 1
ATOM 733 O O . LYS A 1 89 ? 2.156 -10.726 -4.597 1.00 89.44 89 LYS A O 1
ATOM 738 N N . VAL A 1 90 ? 1.670 -9.091 -6.043 1.00 86.56 90 VAL A N 1
ATOM 739 C CA . VAL A 1 90 ? 2.770 -8.216 -5.629 1.00 86.56 90 VAL A CA 1
ATOM 740 C C . VAL A 1 90 ? 2.303 -7.385 -4.435 1.00 86.56 90 VAL A C 1
ATOM 742 O O . VAL A 1 90 ? 1.377 -6.586 -4.557 1.00 86.56 90 VAL A O 1
ATOM 745 N N . VAL A 1 91 ? 2.958 -7.558 -3.284 1.00 86.75 91 VAL A N 1
ATOM 746 C CA . VAL A 1 91 ? 2.634 -6.843 -2.039 1.00 86.75 91 VAL A CA 1
ATOM 747 C C . VAL A 1 91 ? 3.728 -5.833 -1.713 1.00 86.75 91 VAL A C 1
ATOM 749 O O . VAL A 1 91 ? 4.780 -6.201 -1.200 1.00 86.75 91 VAL A O 1
ATOM 752 N N . LEU A 1 92 ? 3.488 -4.548 -1.961 1.00 81.94 92 LEU A N 1
ATOM 753 C CA . LEU A 1 92 ? 4.428 -3.480 -1.619 1.00 81.94 92 LEU A CA 1
ATOM 754 C C . LEU A 1 92 ? 4.051 -2.863 -0.273 1.00 81.94 92 LEU A C 1
ATOM 756 O O . LEU A 1 92 ? 3.073 -2.130 -0.163 1.00 81.94 92 LEU A O 1
ATOM 760 N N . ASN A 1 93 ? 4.838 -3.122 0.768 1.00 81.31 93 ASN A N 1
ATOM 761 C CA . ASN A 1 93 ? 4.618 -2.499 2.072 1.00 81.31 93 ASN A CA 1
ATOM 762 C C . ASN A 1 93 ? 4.989 -1.003 2.008 1.00 81.31 93 ASN A C 1
ATOM 764 O O . ASN A 1 93 ? 6.158 -0.655 1.815 1.00 81.31 93 ASN A O 1
ATOM 768 N N . LEU A 1 94 ? 3.994 -0.137 2.203 1.00 80.12 94 LEU A N 1
ATOM 769 C CA . LEU A 1 94 ? 4.116 1.321 2.195 1.00 80.12 94 LEU A CA 1
ATOM 770 C C . LEU A 1 94 ? 4.453 1.876 3.583 1.00 80.12 94 LEU A C 1
ATOM 772 O O . LEU A 1 94 ? 5.172 2.865 3.699 1.00 80.12 94 LEU A O 1
ATOM 776 N N . PHE A 1 95 ? 3.932 1.261 4.648 1.00 80.88 95 PHE A N 1
ATOM 777 C CA . PHE A 1 95 ? 4.090 1.756 6.015 1.00 80.88 95 PHE A CA 1
ATOM 778 C C . PHE A 1 95 ? 3.992 0.636 7.059 1.00 80.88 95 PHE A C 1
ATOM 780 O O . PHE A 1 95 ? 3.226 -0.308 6.906 1.00 80.88 95 PHE A O 1
ATOM 787 N N . SER A 1 96 ? 4.726 0.749 8.172 1.00 81.44 96 SER A N 1
ATOM 788 C CA . SER A 1 96 ? 4.668 -0.222 9.281 1.00 81.44 96 SER A CA 1
ATOM 789 C C . SER A 1 96 ? 4.686 0.474 10.646 1.00 81.44 96 SER A C 1
ATOM 791 O O . SER A 1 96 ? 5.535 1.334 10.889 1.00 81.44 96 SER A O 1
ATOM 793 N N . PHE A 1 97 ? 3.790 0.065 11.555 1.00 77.44 97 PHE A N 1
ATOM 794 C CA . PHE A 1 97 ? 3.463 0.801 12.794 1.00 77.44 97 PHE A CA 1
ATOM 795 C C . PHE A 1 97 ? 4.473 0.699 13.946 1.00 77.44 97 PHE A C 1
ATOM 797 O O . PHE A 1 97 ? 4.355 1.442 14.919 1.00 77.44 97 PHE A O 1
ATOM 804 N N . LYS A 1 98 ? 5.440 -0.225 13.893 1.00 68.88 98 LYS A N 1
ATOM 805 C CA . LYS A 1 98 ? 6.369 -0.484 15.014 1.00 68.88 98 LYS A CA 1
ATOM 806 C C . LYS A 1 98 ? 7.837 -0.165 14.709 1.00 68.88 98 LYS A C 1
ATOM 808 O O . LYS A 1 98 ? 8.712 -0.425 15.531 1.00 68.88 98 LYS A O 1
ATOM 813 N N . LEU A 1 99 ? 8.134 0.429 13.556 1.00 57.59 99 LEU A N 1
ATOM 814 C CA . LEU A 1 99 ? 9.510 0.811 13.241 1.00 57.59 99 LEU A CA 1
ATOM 815 C C . LEU A 1 99 ? 9.880 2.147 13.899 1.00 57.59 99 LEU A C 1
ATOM 817 O O . LEU A 1 99 ? 9.243 3.164 13.646 1.00 57.59 99 LEU A O 1
ATOM 821 N N . GLY A 1 100 ? 10.941 2.143 14.707 1.00 46.38 100 GLY A N 1
ATOM 822 C CA . GLY A 1 100 ? 11.775 3.331 14.889 1.00 46.38 100 GLY A CA 1
ATOM 823 C C . GLY A 1 100 ? 12.578 3.609 13.610 1.00 46.38 100 GLY A C 1
ATOM 824 O O . GLY A 1 100 ? 12.681 2.736 12.754 1.00 46.38 100 GLY A O 1
ATOM 825 N N . ILE A 1 101 ? 13.068 4.844 13.495 1.00 39.53 101 ILE A N 1
ATOM 826 C CA . ILE A 1 101 ? 13.942 5.439 12.461 1.00 39.53 101 ILE A CA 1
ATOM 827 C C . ILE A 1 101 ? 14.579 4.440 11.466 1.00 39.53 101 ILE A C 1
ATOM 829 O O . ILE A 1 101 ? 15.333 3.562 11.869 1.00 39.53 101 ILE A O 1
ATOM 833 N N . ASP A 1 102 ? 14.290 4.665 10.178 1.00 40.41 102 ASP A N 1
ATOM 834 C CA . ASP A 1 102 ? 15.067 4.325 8.975 1.00 40.41 102 ASP A CA 1
ATOM 835 C C . ASP A 1 102 ? 15.945 3.066 9.037 1.00 40.41 102 ASP A C 1
ATOM 837 O O . ASP A 1 102 ? 17.153 3.147 9.235 1.00 40.41 102 ASP A O 1
ATOM 841 N N . ASN A 1 103 ? 15.358 1.912 8.721 1.00 34.66 103 ASN A N 1
ATOM 842 C CA . ASN A 1 103 ? 16.120 0.838 8.099 1.00 34.66 103 ASN A CA 1
ATOM 843 C C . ASN A 1 103 ? 15.611 0.666 6.669 1.00 34.66 103 ASN A C 1
ATOM 845 O O . ASN A 1 103 ? 14.430 0.414 6.421 1.00 34.66 103 ASN A O 1
ATOM 849 N N . ILE A 1 104 ? 16.530 0.874 5.731 1.00 35.47 104 ILE A N 1
ATOM 850 C CA . ILE A 1 104 ? 16.389 0.544 4.319 1.00 35.47 104 ILE A CA 1
ATOM 851 C C . ILE A 1 104 ? 16.253 -0.977 4.260 1.00 35.47 104 ILE A C 1
ATOM 853 O O . ILE A 1 104 ? 17.231 -1.697 4.438 1.00 35.47 104 ILE A O 1
ATOM 857 N N . PHE A 1 105 ? 15.033 -1.468 4.071 1.00 38.62 105 PHE A N 1
ATOM 858 C CA . PHE A 1 105 ? 14.796 -2.882 3.819 1.00 38.62 105 PHE A CA 1
ATOM 859 C C . PHE A 1 105 ? 14.641 -3.070 2.316 1.00 38.62 105 PHE A C 1
ATOM 861 O O . PHE A 1 105 ? 13.700 -2.538 1.723 1.00 38.62 105 PHE A O 1
ATOM 868 N N . ASN A 1 106 ? 15.526 -3.869 1.720 1.00 36.41 106 ASN A N 1
ATOM 869 C CA . ASN A 1 106 ? 15.167 -4.563 0.489 1.00 36.41 106 ASN A CA 1
ATOM 870 C C . ASN A 1 106 ? 13.915 -5.395 0.826 1.00 36.41 106 ASN A C 1
ATOM 872 O O . ASN A 1 106 ? 13.877 -6.015 1.886 1.00 36.41 106 ASN A O 1
ATOM 876 N N . MET A 1 107 ? 12.881 -5.424 -0.020 1.00 40.47 107 MET A N 1
ATOM 877 C CA . MET A 1 107 ? 11.636 -6.150 0.294 1.00 40.47 107 MET A CA 1
ATOM 878 C C . MET A 1 107 ? 11.798 -7.595 0.814 1.00 40.47 107 MET A C 1
ATOM 880 O O . MET A 1 107 ? 10.959 -7.981 1.626 1.00 40.47 107 MET A O 1
ATOM 884 N N . PRO A 1 108 ? 12.819 -8.404 0.447 1.00 38.03 108 PRO A N 1
ATOM 885 C CA . PRO A 1 108 ? 12.988 -9.728 1.051 1.00 38.03 108 PRO A CA 1
ATOM 886 C C . PRO A 1 108 ? 13.746 -9.730 2.387 1.00 38.03 108 PRO A C 1
ATOM 888 O O . PRO A 1 108 ? 13.798 -10.763 3.040 1.00 38.03 108 PRO A O 1
ATOM 891 N N . SER A 1 109 ? 14.310 -8.606 2.840 1.00 37.66 109 SER A N 1
ATOM 892 C CA . SER A 1 109 ? 14.887 -8.487 4.184 1.00 37.66 109 SER A CA 1
ATOM 893 C C . SER A 1 109 ? 13.857 -8.015 5.215 1.00 37.66 109 SER A C 1
ATOM 895 O O . SER A 1 109 ? 14.225 -7.404 6.220 1.00 37.66 109 SER A O 1
ATOM 897 N N . LEU A 1 110 ? 12.563 -8.267 4.991 1.00 44.97 110 LEU A N 1
ATOM 898 C CA . LEU A 1 110 ? 11.656 -8.415 6.119 1.00 44.97 110 LEU A CA 1
ATOM 899 C C . LEU A 1 110 ? 12.128 -9.669 6.857 1.00 44.97 110 LEU A C 1
ATOM 901 O O . LEU A 1 110 ? 11.710 -10.777 6.542 1.00 44.97 110 LEU A O 1
ATOM 905 N N . GLY A 1 111 ? 13.027 -9.515 7.829 1.00 42.53 111 GLY A N 1
ATOM 906 C CA . GLY A 1 111 ? 13.182 -10.564 8.825 1.00 42.53 111 GLY A CA 1
ATOM 907 C C . GLY A 1 111 ? 11.805 -10.901 9.415 1.00 42.53 111 GLY A C 1
ATOM 908 O O . GLY A 1 111 ? 10.910 -10.047 9.473 1.00 42.53 111 GLY A O 1
ATOM 909 N N . GLU A 1 112 ? 11.657 -12.117 9.932 1.00 47.53 112 GLU A N 1
ATOM 910 C CA . GLU A 1 112 ? 10.468 -12.584 10.660 1.00 47.53 112 GLU A CA 1
ATOM 911 C C . GLU A 1 112 ? 9.827 -11.564 11.641 1.00 47.53 112 GLU A C 1
ATOM 913 O O . GLU A 1 112 ? 8.599 -11.580 11.778 1.00 47.53 112 GLU A O 1
ATOM 918 N N . PRO A 1 113 ? 10.550 -10.614 12.289 1.00 50.03 113 PRO A N 1
ATOM 919 C CA . PRO A 1 113 ? 9.924 -9.663 13.208 1.00 50.03 113 PRO A CA 1
ATOM 920 C C . PRO A 1 113 ? 8.870 -8.741 12.582 1.00 50.03 113 PRO A C 1
ATOM 922 O O . PRO A 1 113 ? 7.986 -8.277 13.303 1.00 50.03 113 PRO A O 1
ATOM 925 N N . HIS A 1 114 ? 8.952 -8.435 11.282 1.00 61.56 114 HIS A N 1
ATOM 926 C CA . HIS A 1 114 ? 8.066 -7.450 10.647 1.00 61.56 114 HIS A CA 1
ATOM 927 C C . HIS A 1 114 ? 6.682 -8.003 10.306 1.00 61.56 114 HIS A C 1
ATOM 929 O O . HIS A 1 114 ? 5.716 -7.242 10.271 1.00 61.56 114 HIS A O 1
ATOM 935 N N . LEU A 1 115 ? 6.579 -9.319 10.107 1.00 71.62 115 LEU A N 1
ATOM 936 C CA . LEU A 1 115 ? 5.323 -10.001 9.789 1.00 71.62 115 LEU A CA 1
ATOM 937 C C . LEU A 1 115 ? 4.311 -9.900 10.933 1.00 71.62 115 LEU A C 1
ATOM 939 O O . LEU A 1 115 ? 3.106 -9.937 10.715 1.00 71.62 115 LEU A O 1
ATOM 943 N N . ASN A 1 116 ? 4.793 -9.699 12.159 1.00 79.19 116 ASN A N 1
ATOM 944 C CA . ASN A 1 116 ? 3.946 -9.582 13.338 1.00 79.19 116 ASN A CA 1
ATOM 945 C C . ASN A 1 116 ? 3.348 -8.189 13.557 1.00 79.19 116 ASN A C 1
ATOM 947 O O . ASN A 1 116 ? 2.624 -7.993 14.533 1.00 79.19 116 ASN A O 1
ATOM 951 N N . TYR A 1 117 ? 3.656 -7.218 12.698 1.00 84.69 117 TYR A N 1
ATOM 952 C CA . TYR A 1 117 ? 3.153 -5.856 12.833 1.00 84.69 117 TYR A CA 1
ATOM 953 C C . TYR A 1 117 ? 2.063 -5.569 11.826 1.00 84.69 117 TYR A C 1
ATOM 955 O O . TYR A 1 117 ? 2.076 -6.084 10.709 1.00 84.69 117 TYR A O 1
ATOM 963 N N . ASN A 1 118 ? 1.162 -4.672 12.213 1.00 88.25 118 ASN A N 1
ATOM 964 C CA . ASN A 1 118 ? 0.289 -4.051 11.244 1.00 88.25 118 ASN A CA 1
ATOM 965 C C . ASN A 1 118 ? 1.129 -3.275 10.220 1.00 88.25 118 ASN A C 1
ATOM 967 O O . ASN A 1 118 ? 2.119 -2.604 10.558 1.00 88.25 118 ASN A O 1
ATOM 971 N N . MET A 1 119 ? 0.731 -3.386 8.961 1.00 88.31 119 MET A N 1
ATOM 972 C CA . MET A 1 119 ? 1.326 -2.668 7.847 1.00 88.31 119 MET A CA 1
ATOM 973 C C . MET A 1 119 ? 0.245 -2.171 6.901 1.00 88.31 119 MET A C 1
ATOM 975 O O . MET A 1 119 ? -0.835 -2.749 6.827 1.00 88.31 119 MET A O 1
ATOM 979 N N . ILE A 1 120 ? 0.557 -1.095 6.189 1.00 90.19 120 ILE A N 1
ATOM 980 C CA . ILE A 1 120 ? -0.236 -0.623 5.061 1.00 90.19 120 ILE A CA 1
ATOM 981 C C . ILE A 1 120 ? 0.518 -1.032 3.813 1.00 90.19 120 ILE A C 1
ATOM 983 O O . ILE A 1 120 ? 1.694 -0.686 3.675 1.00 90.19 120 ILE A O 1
ATOM 987 N N . SER A 1 121 ? -0.142 -1.766 2.929 1.00 89.00 121 SER A N 1
ATOM 988 C CA . SER A 1 121 ? 0.475 -2.285 1.713 1.00 89.00 121 SER A CA 1
ATOM 989 C C . SER A 1 121 ? -0.356 -1.956 0.488 1.00 89.00 121 SER A C 1
ATOM 991 O O . SER A 1 121 ? -1.579 -1.905 0.553 1.00 89.00 121 SER A O 1
ATOM 993 N N . MET A 1 122 ? 0.330 -1.747 -0.626 1.00 89.88 122 MET A N 1
ATOM 994 C CA . MET A 1 122 ? -0.256 -1.716 -1.955 1.00 89.88 122 MET A CA 1
ATOM 995 C C . MET A 1 122 ? -0.227 -3.127 -2.535 1.00 89.88 122 MET A C 1
ATOM 997 O O . MET A 1 122 ? 0.815 -3.784 -2.509 1.00 89.88 122 MET A O 1
ATOM 1001 N N . ILE A 1 123 ? -1.367 -3.578 -3.042 1.00 92.25 123 ILE A N 1
ATOM 1002 C CA . ILE A 1 123 ? -1.543 -4.884 -3.670 1.00 92.25 123 ILE A CA 1
ATOM 1003 C C . ILE A 1 123 ? -1.734 -4.671 -5.163 1.00 92.25 123 ILE A C 1
ATOM 1005 O O . ILE A 1 123 ? -2.650 -3.958 -5.579 1.00 92.25 123 ILE A O 1
ATOM 1009 N N . LEU A 1 124 ? -0.863 -5.294 -5.949 1.00 90.12 124 LEU A N 1
ATOM 1010 C CA . LEU A 1 124 ? -0.865 -5.209 -7.402 1.00 90.12 124 LEU A CA 1
ATOM 1011 C C . LEU A 1 124 ? -0.981 -6.607 -7.997 1.00 90.12 124 LEU A C 1
ATOM 1013 O O . LEU A 1 124 ? -0.284 -7.544 -7.589 1.00 90.12 124 LEU A O 1
ATOM 1017 N N . ASP A 1 125 ? -1.818 -6.724 -9.020 1.00 90.75 125 ASP A N 1
ATOM 1018 C CA . ASP A 1 125 ? -1.775 -7.878 -9.903 1.00 90.75 125 ASP A CA 1
ATOM 1019 C C . ASP A 1 125 ? -0.448 -7.919 -10.658 1.00 90.75 125 ASP A C 1
ATOM 1021 O O . ASP A 1 125 ? 0.158 -6.887 -10.954 1.00 90.75 125 ASP A O 1
ATOM 1025 N N . LYS A 1 126 ? 0.000 -9.127 -11.008 1.00 88.44 126 LYS A N 1
ATOM 1026 C CA . LYS A 1 126 ? 1.259 -9.325 -11.742 1.00 88.44 126 LYS A CA 1
ATOM 1027 C C . LYS A 1 126 ? 1.251 -8.591 -13.083 1.00 88.44 126 LYS A C 1
ATOM 1029 O O . LYS A 1 126 ? 2.262 -8.014 -13.464 1.00 88.44 126 LYS A O 1
ATOM 1034 N N . GLU A 1 127 ? 0.101 -8.561 -13.755 1.00 89.38 127 GLU A N 1
ATOM 1035 C CA . GLU A 1 127 ? -0.089 -7.826 -15.010 1.00 89.38 127 GLU A CA 1
ATOM 1036 C C . GLU A 1 127 ? 0.130 -6.326 -14.819 1.00 89.38 127 GLU A C 1
ATOM 1038 O O . GLU A 1 127 ? 0.891 -5.709 -15.561 1.00 89.38 127 GLU A O 1
ATOM 1043 N N . VAL A 1 128 ? -0.462 -5.743 -13.772 1.00 87.88 128 VAL A N 1
ATOM 1044 C CA . VAL A 1 128 ? -0.247 -4.333 -13.428 1.00 87.88 128 VAL A CA 1
ATOM 1045 C C . VAL A 1 128 ? 1.218 -4.094 -13.086 1.00 87.88 128 VAL A C 1
ATOM 1047 O O . VAL A 1 128 ? 1.832 -3.188 -13.637 1.00 87.88 128 VAL A O 1
ATOM 1050 N N . ALA A 1 129 ? 1.812 -4.938 -12.243 1.00 85.94 129 ALA A N 1
ATOM 1051 C CA . ALA A 1 129 ? 3.217 -4.829 -11.872 1.00 85.94 129 ALA A CA 1
ATOM 1052 C C . ALA A 1 129 ? 4.162 -4.904 -13.083 1.00 85.94 129 ALA A C 1
ATOM 1054 O O . ALA A 1 129 ? 5.166 -4.195 -13.108 1.00 85.94 129 ALA A O 1
ATOM 1055 N N . LYS A 1 130 ? 3.835 -5.708 -14.102 1.00 85.44 130 LYS A N 1
ATOM 1056 C CA . LYS A 1 130 ? 4.560 -5.734 -15.378 1.00 85.44 130 LYS A CA 1
ATOM 1057 C C . LYS A 1 130 ? 4.357 -4.441 -16.170 1.00 85.44 130 LYS A C 1
ATOM 1059 O O . LYS A 1 130 ? 5.337 -3.865 -16.633 1.00 85.44 130 LYS A O 1
ATOM 1064 N N . LYS A 1 131 ? 3.118 -3.938 -16.270 1.00 82.81 131 LYS A N 1
ATOM 1065 C CA . LYS A 1 131 ? 2.799 -2.663 -16.945 1.00 82.81 131 LYS A CA 1
ATOM 1066 C C . LYS A 1 131 ? 3.545 -1.468 -16.349 1.00 82.81 131 LYS A C 1
ATOM 1068 O O . LYS A 1 131 ? 4.022 -0.616 -17.093 1.00 82.81 131 LYS A O 1
ATOM 1073 N N . ILE A 1 132 ? 3.670 -1.415 -15.022 1.00 79.81 132 ILE A N 1
ATOM 1074 C CA . ILE A 1 132 ? 4.420 -0.365 -14.315 1.00 79.81 132 ILE A CA 1
ATOM 1075 C C . ILE A 1 132 ? 5.896 -0.726 -14.078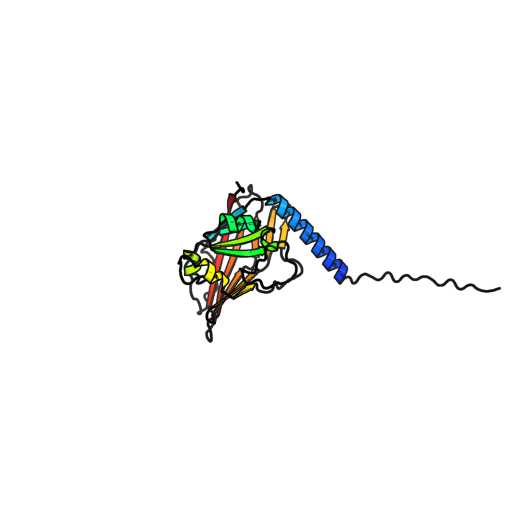 1.00 79.81 132 ILE A C 1
ATOM 1077 O O . ILE A 1 132 ? 6.576 -0.075 -13.288 1.00 79.81 132 ILE A O 1
ATOM 1081 N N . GLU A 1 133 ? 6.392 -1.760 -14.767 1.00 78.69 133 GLU A N 1
ATOM 1082 C CA . GLU A 1 133 ? 7.805 -2.164 -14.832 1.00 78.69 133 GLU A CA 1
ATOM 1083 C C . GLU A 1 133 ? 8.444 -2.558 -13.486 1.00 78.69 133 GLU A C 1
ATOM 1085 O O . GLU A 1 133 ? 9.670 -2.586 -13.330 1.00 78.69 133 GLU A O 1
ATOM 1090 N N . LEU A 1 134 ? 7.618 -2.946 -12.510 1.00 78.88 134 LEU A N 1
ATOM 1091 C CA . LEU A 1 134 ? 8.072 -3.563 -11.262 1.00 78.88 134 LEU A CA 1
ATOM 1092 C C . LEU A 1 134 ? 8.644 -4.967 -11.489 1.00 78.88 134 LEU A C 1
ATOM 1094 O O . LEU A 1 134 ? 9.567 -5.372 -10.783 1.00 78.88 134 LEU A O 1
ATOM 1098 N N . ILE A 1 135 ? 8.110 -5.703 -12.465 1.00 79.38 135 ILE A N 1
ATOM 1099 C CA . ILE A 1 135 ? 8.602 -7.010 -12.929 1.00 79.38 135 ILE A CA 1
ATOM 1100 C C . ILE A 1 135 ? 8.687 -7.008 -14.456 1.00 79.38 135 ILE A C 1
ATOM 1102 O O . ILE A 1 135 ? 7.967 -6.253 -15.104 1.00 79.38 135 ILE A O 1
ATOM 1106 N N . HIS A 1 136 ? 9.567 -7.822 -15.040 1.00 77.44 136 HIS A N 1
ATOM 1107 C CA . HIS A 1 136 ? 9.697 -7.868 -16.506 1.00 77.44 136 HIS A CA 1
ATOM 1108 C C . HIS A 1 136 ? 8.793 -8.917 -17.120 1.00 77.44 136 HIS A C 1
ATOM 1110 O O . HIS A 1 136 ? 8.239 -8.708 -18.200 1.00 77.44 136 HIS A O 1
ATOM 1116 N N . ASP A 1 137 ? 8.652 -10.049 -16.434 1.00 80.62 137 ASP A N 1
ATOM 1117 C CA . ASP A 1 137 ? 7.870 -11.155 -16.938 1.00 80.62 137 ASP A CA 1
ATOM 1118 C C . ASP A 1 137 ? 7.078 -11.876 -15.850 1.00 80.62 137 ASP A C 1
ATOM 1120 O O . ASP A 1 137 ? 7.412 -11.850 -14.666 1.00 80.62 137 ASP A O 1
ATOM 1124 N N . ILE A 1 138 ? 5.994 -12.521 -16.275 1.00 82.00 138 ILE A N 1
ATOM 1125 C CA . ILE A 1 138 ? 5.061 -13.246 -15.408 1.00 82.00 138 ILE A CA 1
ATOM 1126 C C . ILE A 1 138 ? 5.315 -14.740 -15.610 1.00 82.00 138 ILE A C 1
ATOM 1128 O O . ILE A 1 138 ? 4.470 -15.499 -16.076 1.00 82.00 138 ILE A O 1
ATOM 1132 N N . ASN A 1 139 ? 6.539 -15.161 -15.295 1.00 82.62 139 ASN A N 1
ATOM 1133 C CA . ASN A 1 139 ? 6.924 -16.573 -15.248 1.00 82.62 139 ASN A CA 1
ATOM 1134 C C . ASN A 1 139 ? 6.724 -17.134 -13.827 1.00 82.62 139 ASN A C 1
ATOM 1136 O O . ASN A 1 139 ? 6.355 -16.400 -12.920 1.00 82.62 139 ASN A O 1
ATOM 1140 N N . ILE A 1 140 ? 6.973 -18.427 -13.593 1.00 74.88 140 ILE A N 1
ATOM 1141 C CA . ILE A 1 140 ? 6.787 -19.068 -12.269 1.00 74.88 140 ILE A CA 1
ATOM 1142 C C . ILE A 1 140 ? 7.613 -18.387 -11.154 1.00 74.88 140 ILE A C 1
ATOM 1144 O O . ILE A 1 140 ? 7.188 -18.374 -10.001 1.00 74.88 140 ILE A O 1
ATOM 1148 N N . ASN A 1 141 ? 8.739 -17.757 -11.499 1.00 78.06 141 ASN A N 1
ATOM 1149 C CA . ASN A 1 141 ? 9.695 -17.159 -10.567 1.00 78.06 141 ASN A CA 1
ATOM 1150 C C . ASN A 1 141 ? 9.617 -15.623 -10.499 1.00 78.06 141 ASN A C 1
ATOM 1152 O O . ASN A 1 141 ? 10.516 -14.999 -9.939 1.00 78.06 141 ASN A O 1
ATOM 1156 N N . TRP A 1 142 ? 8.551 -15.000 -11.014 1.00 77.62 142 TRP A N 1
ATOM 1157 C CA . TRP A 1 142 ? 8.382 -13.536 -11.023 1.00 77.62 142 TRP A CA 1
ATOM 1158 C C . TRP A 1 142 ? 8.597 -12.893 -9.638 1.00 77.62 142 TRP A C 1
ATOM 1160 O O . TRP A 1 142 ? 9.137 -11.794 -9.523 1.00 77.62 142 TRP A O 1
ATOM 1170 N N . SER A 1 143 ? 8.207 -13.586 -8.561 1.00 74.81 143 SER A N 1
ATOM 1171 C CA . SER A 1 143 ? 8.362 -13.090 -7.192 1.00 74.81 143 SER A CA 1
ATOM 1172 C C . SER A 1 143 ? 9.826 -13.013 -6.770 1.00 74.81 143 SER A C 1
ATOM 1174 O O . SER A 1 143 ? 10.180 -12.152 -5.970 1.00 74.81 143 SER A O 1
ATOM 1176 N N . GLU A 1 144 ? 10.679 -13.888 -7.308 1.00 73.94 144 GLU A N 1
ATOM 1177 C CA . GLU A 1 144 ? 12.121 -13.892 -7.054 1.00 73.94 144 GLU A CA 1
ATOM 1178 C C . GLU A 1 144 ? 12.804 -12.691 -7.721 1.00 73.94 144 GLU A C 1
ATOM 1180 O O . GLU A 1 144 ? 13.709 -12.103 -7.133 1.00 73.94 144 GLU A O 1
ATOM 1185 N N . GLU A 1 145 ? 12.316 -12.229 -8.883 1.00 74.81 145 GLU A N 1
ATOM 1186 C CA . GLU A 1 145 ? 12.826 -11.000 -9.510 1.00 74.81 145 GLU A CA 1
ATOM 1187 C C . GLU A 1 145 ? 12.730 -9.811 -8.548 1.00 74.81 145 GLU A C 1
ATOM 1189 O O . GLU A 1 145 ? 13.707 -9.085 -8.363 1.00 74.81 145 GLU A O 1
ATOM 1194 N N . LEU A 1 146 ? 11.595 -9.647 -7.860 1.00 72.31 146 LEU A N 1
ATOM 1195 C CA . LEU A 1 146 ? 11.430 -8.598 -6.848 1.00 72.31 146 LEU A CA 1
ATOM 1196 C C . LEU A 1 146 ? 12.388 -8.758 -5.664 1.00 72.31 146 LEU A C 1
ATOM 1198 O O . LEU A 1 146 ? 12.807 -7.753 -5.089 1.00 72.31 146 LEU A O 1
ATOM 1202 N N . ARG A 1 147 ? 12.765 -9.994 -5.308 1.00 67.19 147 ARG A N 1
ATOM 1203 C CA . ARG A 1 147 ? 13.738 -10.251 -4.234 1.00 67.19 147 ARG A CA 1
ATOM 1204 C C . ARG A 1 147 ? 15.151 -9.843 -4.627 1.00 67.19 147 ARG A C 1
ATOM 1206 O O . ARG A 1 147 ? 15.906 -9.357 -3.791 1.00 67.19 147 ARG A O 1
ATOM 1213 N N . THR A 1 148 ? 15.501 -10.002 -5.897 1.00 67.62 148 THR A N 1
ATOM 1214 C CA . THR A 1 148 ? 16.824 -9.611 -6.405 1.00 67.62 148 THR A CA 1
ATOM 1215 C C . THR A 1 148 ? 16.976 -8.102 -6.625 1.00 67.62 148 THR A C 1
ATOM 1217 O O . THR A 1 148 ? 18.096 -7.614 -6.775 1.00 67.62 148 THR A O 1
ATOM 1220 N N . ARG A 1 149 ? 15.875 -7.337 -6.620 1.00 70.50 149 ARG A N 1
ATOM 1221 C CA . ARG A 1 149 ? 15.899 -5.878 -6.800 1.00 70.50 149 ARG A CA 1
ATOM 1222 C C . ARG A 1 149 ? 16.317 -5.143 -5.531 1.00 70.50 149 ARG A C 1
ATOM 1224 O O . ARG A 1 149 ? 15.964 -5.512 -4.411 1.00 70.50 149 ARG A O 1
ATOM 1231 N N . LYS A 1 150 ? 17.009 -4.019 -5.725 1.00 72.44 150 LYS A N 1
ATOM 1232 C CA . LYS A 1 150 ? 17.363 -3.103 -4.641 1.00 72.44 150 LYS A CA 1
ATOM 1233 C C . LYS A 1 150 ? 16.203 -2.142 -4.408 1.00 72.44 150 LYS A C 1
ATOM 1235 O O . LYS A 1 150 ? 15.966 -1.235 -5.203 1.00 72.44 150 LYS A O 1
ATOM 1240 N N . ILE A 1 151 ? 15.476 -2.369 -3.320 1.00 70.31 151 ILE A N 1
ATOM 1241 C CA . ILE A 1 151 ? 14.310 -1.574 -2.933 1.00 70.31 151 ILE A CA 1
ATOM 1242 C C . ILE A 1 151 ? 14.709 -0.721 -1.735 1.00 70.31 151 ILE A C 1
ATOM 1244 O O . ILE A 1 151 ? 15.121 -1.241 -0.703 1.00 70.31 151 ILE A O 1
ATOM 1248 N N . GLN A 1 152 ? 14.610 0.596 -1.874 1.00 70.06 152 GLN A N 1
ATOM 1249 C CA . GLN A 1 152 ? 14.968 1.553 -0.833 1.00 70.06 152 GLN A CA 1
ATOM 1250 C C . GLN A 1 152 ? 13.761 2.401 -0.477 1.00 70.06 152 GLN A C 1
ATOM 1252 O O . GLN A 1 152 ? 13.199 3.064 -1.341 1.00 70.06 152 GLN A O 1
ATOM 1257 N N . ARG A 1 153 ? 13.387 2.452 0.799 1.00 68.00 153 ARG A N 1
ATOM 1258 C CA . ARG A 1 153 ? 12.429 3.459 1.262 1.00 68.00 153 ARG A CA 1
ATOM 1259 C C . ARG A 1 153 ? 13.126 4.809 1.365 1.00 68.00 153 ARG A C 1
ATOM 1261 O O . ARG A 1 153 ? 14.210 4.895 1.938 1.00 68.00 153 ARG A O 1
ATOM 1268 N N . GLY A 1 154 ? 12.511 5.838 0.794 1.00 61.84 154 GLY A N 1
ATOM 1269 C CA . GLY A 1 154 ? 12.956 7.211 0.960 1.00 61.84 154 GLY A CA 1
ATOM 1270 C C . GLY A 1 154 ? 12.864 7.621 2.427 1.00 61.84 154 GLY A C 1
ATOM 1271 O O . GLY A 1 154 ? 12.038 7.112 3.189 1.00 61.84 154 GLY A O 1
ATOM 1272 N N . ALA A 1 155 ? 13.746 8.529 2.837 1.00 56.97 155 ALA A N 1
ATOM 1273 C CA . ALA A 1 155 ? 13.757 9.028 4.203 1.00 56.97 155 ALA A CA 1
ATOM 1274 C C . ALA A 1 155 ? 12.430 9.734 4.512 1.00 56.97 155 ALA A C 1
ATOM 1276 O O . ALA A 1 155 ? 11.980 10.603 3.760 1.00 56.97 155 ALA A O 1
ATOM 1277 N N . VAL A 1 156 ? 11.808 9.405 5.645 1.00 55.72 156 VAL A N 1
ATOM 1278 C CA . VAL A 1 156 ? 10.662 10.181 6.129 1.00 55.72 156 VAL A CA 1
ATOM 1279 C C . VAL A 1 156 ? 11.212 11.507 6.652 1.00 55.72 156 VAL A C 1
ATOM 1281 O O . VAL A 1 156 ? 11.772 11.577 7.745 1.00 55.72 156 VAL A O 1
ATOM 1284 N N . TRP A 1 157 ? 11.056 12.572 5.862 1.00 47.91 157 TRP A N 1
ATOM 1285 C CA . TRP A 1 157 ? 11.632 13.904 6.110 1.00 47.91 157 TRP A CA 1
ATOM 1286 C C . TRP A 1 157 ? 11.237 14.524 7.463 1.00 47.91 157 TRP A C 1
ATOM 1288 O O . TRP A 1 157 ? 11.887 15.457 7.927 1.00 47.91 157 TRP A O 1
ATOM 1298 N N . ASN A 1 158 ? 10.199 14.004 8.129 1.00 52.72 158 ASN A N 1
ATOM 1299 C CA . ASN A 1 158 ? 9.778 14.453 9.449 1.00 52.72 158 ASN A CA 1
ATOM 1300 C C . ASN A 1 158 ? 9.704 13.285 10.446 1.00 52.72 158 ASN A C 1
ATOM 1302 O O . ASN A 1 158 ? 8.706 12.569 10.522 1.00 52.72 158 ASN A O 1
ATOM 1306 N N . LYS A 1 159 ? 10.771 13.124 11.239 1.00 53.59 159 LYS A N 1
ATOM 1307 C CA . LYS A 1 159 ? 10.906 12.072 12.265 1.00 53.59 159 LYS A CA 1
ATOM 1308 C C . LYS A 1 159 ? 9.921 12.204 13.433 1.00 53.59 159 LYS A C 1
ATOM 1310 O O . LYS A 1 159 ? 9.830 11.285 14.236 1.00 53.59 159 LYS A O 1
ATOM 1315 N N . ILE A 1 160 ? 9.233 13.340 13.563 1.00 54.19 160 ILE A N 1
ATOM 1316 C CA . ILE A 1 160 ? 8.494 13.693 14.783 1.00 54.19 160 ILE A CA 1
ATOM 1317 C C . ILE A 1 160 ? 7.090 13.069 14.801 1.00 54.19 160 ILE A C 1
ATOM 1319 O O . ILE A 1 160 ? 6.608 12.728 15.874 1.00 54.19 160 ILE A O 1
ATOM 1323 N N . GLU A 1 161 ? 6.448 12.864 13.643 1.00 64.06 161 GLU A N 1
ATOM 1324 C CA . GLU A 1 161 ? 5.123 12.226 13.560 1.00 64.06 161 GLU A CA 1
ATOM 1325 C C . GLU A 1 161 ? 4.890 11.570 12.191 1.00 64.06 161 GLU A C 1
ATOM 1327 O O . GLU A 1 161 ? 4.484 12.233 11.228 1.00 64.06 161 GLU A O 1
ATOM 1332 N N . ARG A 1 162 ? 5.109 10.254 12.112 1.00 74.25 162 ARG A N 1
ATOM 1333 C CA . ARG A 1 162 ? 4.959 9.476 10.869 1.00 74.25 162 ARG A CA 1
ATOM 1334 C C . ARG A 1 162 ? 3.496 9.201 10.503 1.00 74.25 162 ARG A 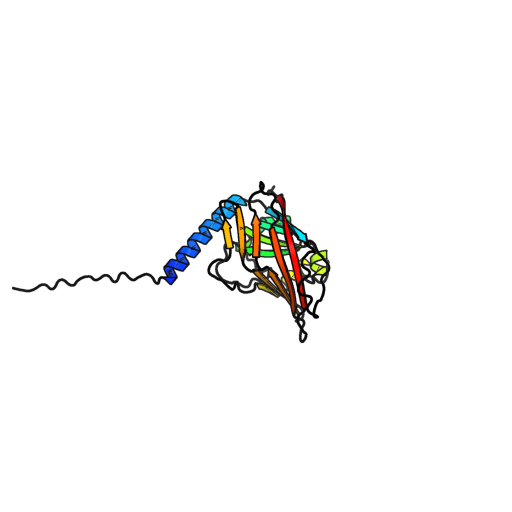C 1
ATOM 1336 O O . ARG A 1 162 ? 3.161 9.064 9.327 1.00 74.25 162 ARG A O 1
ATOM 1343 N N . PHE A 1 163 ? 2.630 9.141 11.511 1.00 83.94 163 PHE A N 1
ATOM 1344 C CA . PHE A 1 163 ? 1.196 8.935 11.356 1.00 83.94 163 PHE A CA 1
ATOM 1345 C C . PHE A 1 163 ? 0.405 9.624 12.470 1.00 83.94 163 PHE A C 1
ATOM 1347 O O . PHE A 1 163 ? 0.950 9.973 13.518 1.00 83.94 163 PHE A O 1
ATOM 1354 N N . ARG A 1 164 ? -0.894 9.825 12.243 1.00 87.50 164 ARG A N 1
ATOM 1355 C CA . ARG A 1 164 ? -1.846 10.347 13.232 1.00 87.50 164 ARG A CA 1
ATOM 1356 C C . ARG A 1 164 ? -3.126 9.528 13.198 1.00 87.50 164 ARG A C 1
ATOM 1358 O O . ARG A 1 164 ? -3.495 9.013 12.150 1.00 87.50 164 ARG A O 1
ATOM 1365 N N . PHE A 1 165 ? -3.819 9.447 14.330 1.00 89.25 165 PHE A N 1
ATOM 1366 C CA . PHE A 1 165 ? -5.113 8.775 14.412 1.00 89.25 165 PHE A CA 1
ATOM 1367 C C . PHE A 1 165 ? -6.148 9.645 15.130 1.00 89.25 165 PHE A C 1
ATOM 1369 O O . PHE A 1 165 ? -5.977 10.003 16.300 1.00 89.25 165 PHE A O 1
ATOM 1376 N N . ASN A 1 166 ? -7.232 9.983 14.433 1.00 89.56 166 ASN A N 1
ATOM 1377 C CA . ASN A 1 166 ? -8.353 10.737 14.980 1.00 89.56 166 ASN A CA 1
ATOM 1378 C C . ASN A 1 166 ? -9.383 9.774 15.583 1.00 89.56 166 ASN A C 1
ATOM 1380 O O . ASN A 1 166 ? -10.105 9.095 14.862 1.00 89.56 166 ASN A O 1
ATOM 1384 N N . ASN A 1 167 ? -9.508 9.756 16.912 1.00 84.94 167 ASN A N 1
ATOM 1385 C CA . ASN A 1 167 ? -10.430 8.836 17.590 1.00 84.94 167 ASN A CA 1
ATOM 1386 C C . ASN A 1 167 ? -11.913 9.094 17.274 1.00 84.94 167 ASN A C 1
ATOM 1388 O O . ASN A 1 167 ? -12.695 8.149 17.360 1.00 84.94 167 ASN A O 1
ATOM 1392 N N . LYS A 1 168 ? -12.293 10.341 16.957 1.00 86.31 168 LYS A N 1
ATOM 1393 C CA . LYS A 1 168 ? -13.690 10.730 16.713 1.00 86.31 168 LYS A CA 1
ATOM 1394 C C . LYS A 1 168 ? -14.186 10.173 15.383 1.00 86.31 168 LYS A C 1
ATOM 1396 O O . LYS A 1 168 ? -15.263 9.602 15.328 1.00 86.31 168 LYS A O 1
ATOM 1401 N N . ASN A 1 169 ? -13.369 10.324 14.345 1.00 85.25 169 ASN A N 1
ATOM 1402 C CA . ASN A 1 169 ? -13.754 9.983 12.977 1.00 85.25 169 ASN A CA 1
ATOM 1403 C C . ASN A 1 169 ? -13.060 8.701 12.474 1.00 85.25 169 ASN A C 1
ATOM 1405 O O . ASN A 1 169 ? -13.245 8.321 11.329 1.00 85.25 169 ASN A O 1
ATOM 1409 N N . LYS A 1 170 ? -12.206 8.080 13.301 1.00 90.00 170 LYS A N 1
ATOM 1410 C CA . LYS A 1 170 ? -11.409 6.877 12.994 1.00 90.00 170 LYS A CA 1
ATOM 1411 C C . LYS A 1 170 ? -10.486 7.007 11.775 1.00 90.00 170 LYS A C 1
ATOM 1413 O O . LYS A 1 170 ? -10.066 6.007 11.204 1.00 90.00 170 LYS A O 1
ATOM 1418 N N . PHE A 1 171 ? -10.111 8.238 11.430 1.00 92.50 171 PHE A N 1
ATOM 1419 C CA . PHE A 1 171 ? -9.138 8.512 10.376 1.00 92.50 171 PHE A CA 1
ATOM 1420 C C . PHE A 1 171 ? -7.722 8.235 10.863 1.00 92.50 171 PHE A C 1
ATOM 1422 O O . PHE A 1 171 ? -7.263 8.818 11.850 1.00 92.50 171 PHE A O 1
ATOM 1429 N N . LEU A 1 172 ? -7.034 7.377 10.129 1.00 92.56 172 LEU A N 1
ATOM 1430 C CA . LEU A 1 172 ? -5.609 7.140 10.193 1.00 92.56 172 LEU A CA 1
ATOM 1431 C C . LEU A 1 172 ? -4.937 7.884 9.036 1.00 92.56 172 LEU A C 1
ATOM 1433 O O . LEU A 1 172 ? -5.145 7.542 7.878 1.00 92.56 172 LEU A O 1
ATOM 1437 N N . THR A 1 173 ? -4.102 8.864 9.359 1.00 90.50 173 THR A N 1
ATOM 1438 C CA . THR A 1 173 ? -3.348 9.649 8.378 1.00 90.50 173 THR A CA 1
ATOM 1439 C C . THR A 1 173 ? -1.894 9.207 8.381 1.00 90.50 173 THR A C 1
ATOM 1441 O O . THR A 1 173 ? -1.218 9.348 9.404 1.00 90.50 173 THR A O 1
ATOM 1444 N N . ILE A 1 174 ? -1.386 8.741 7.242 1.00 86.69 174 ILE A N 1
ATOM 1445 C CA . ILE A 1 174 ? 0.043 8.513 7.005 1.00 86.69 174 ILE A CA 1
ATOM 1446 C C . ILE A 1 174 ? 0.608 9.693 6.224 1.00 86.69 174 ILE A C 1
ATOM 1448 O O . ILE A 1 174 ? 0.048 10.105 5.207 1.00 86.69 174 ILE A O 1
ATOM 1452 N N . LYS A 1 175 ? 1.735 10.234 6.690 1.00 79.69 175 LYS A N 1
ATOM 1453 C CA . LYS A 1 175 ? 2.442 11.314 5.996 1.00 79.69 175 LYS A CA 1
ATOM 1454 C C . LYS A 1 175 ? 3.588 10.748 5.166 1.00 79.69 175 LYS A C 1
ATOM 1456 O O . LYS A 1 175 ? 4.308 9.875 5.643 1.00 79.69 175 LYS A O 1
ATOM 1461 N N . SER A 1 176 ? 3.744 11.304 3.970 1.00 72.69 176 SER A N 1
ATOM 1462 C CA . SER A 1 176 ? 4.826 11.166 2.990 1.00 72.69 176 SER A CA 1
ATOM 1463 C C . SER A 1 176 ? 5.595 9.851 3.069 1.00 72.69 176 SER A C 1
ATOM 1465 O O . SER A 1 176 ? 6.506 9.709 3.883 1.00 72.69 176 SER A O 1
ATOM 1467 N N . GLN A 1 177 ? 5.250 8.907 2.202 1.00 75.38 177 GLN A N 1
ATOM 1468 C CA . GLN A 1 177 ? 6.008 7.683 1.991 1.00 75.38 177 GLN A CA 1
ATOM 1469 C C . GLN A 1 177 ? 6.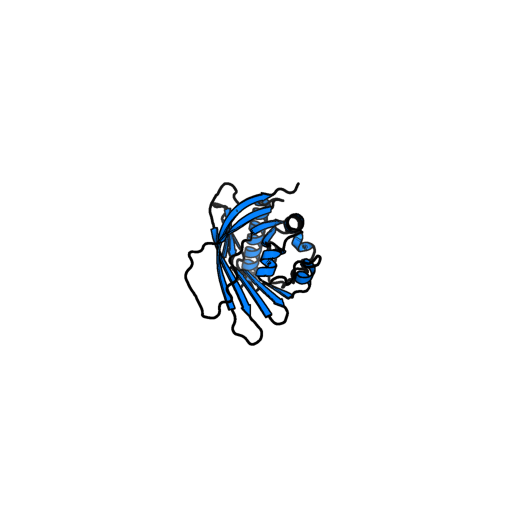587 7.712 0.584 1.00 75.38 177 GLN A C 1
ATOM 1471 O O . GLN A 1 177 ? 5.862 7.870 -0.391 1.00 75.38 177 GLN A O 1
ATOM 1476 N N . GLU A 1 178 ? 7.899 7.553 0.498 1.00 78.69 178 GLU A N 1
ATOM 1477 C CA . GLU A 1 178 ? 8.594 7.360 -0.764 1.00 78.69 178 GLU A CA 1
ATOM 1478 C C . GLU A 1 178 ? 9.243 5.979 -0.724 1.00 78.69 178 GLU A C 1
ATOM 1480 O O . GLU A 1 178 ? 9.802 5.574 0.299 1.00 78.69 178 GLU A O 1
ATOM 1485 N N . PHE A 1 179 ? 9.195 5.246 -1.825 1.00 77.12 179 PHE A N 1
ATOM 1486 C CA . PHE A 1 179 ? 10.069 4.101 -2.022 1.00 77.12 179 PHE A CA 1
ATOM 1487 C C . PHE A 1 179 ? 10.613 4.108 -3.435 1.00 77.12 179 PHE A C 1
ATOM 1489 O O . PHE A 1 179 ? 9.987 4.603 -4.361 1.00 77.12 179 PHE A O 1
ATOM 1496 N N . SER A 1 180 ? 11.806 3.566 -3.595 1.00 79.19 180 SER A N 1
ATOM 1497 C CA . SER A 1 180 ? 12.494 3.498 -4.861 1.00 79.19 180 SER A CA 1
ATOM 1498 C C . SER A 1 180 ? 12.966 2.092 -5.148 1.00 79.19 180 SER A C 1
ATOM 1500 O O . SER A 1 180 ? 13.296 1.334 -4.236 1.00 79.19 180 SER A O 1
ATOM 1502 N N . ILE A 1 181 ? 12.957 1.743 -6.422 1.00 77.00 181 ILE A N 1
ATOM 1503 C CA . ILE A 1 181 ? 13.319 0.430 -6.926 1.00 77.00 181 ILE A CA 1
ATOM 1504 C C . ILE A 1 181 ? 14.375 0.658 -7.993 1.00 77.00 181 ILE A C 1
ATOM 1506 O O . ILE A 1 181 ? 14.126 1.322 -8.998 1.00 77.00 181 ILE A O 1
ATOM 1510 N N . GLU A 1 182 ? 15.566 0.132 -7.742 1.00 78.25 182 GLU A N 1
ATOM 1511 C CA . GLU A 1 182 ? 16.699 0.217 -8.654 1.00 78.25 182 GLU A CA 1
ATOM 1512 C C . GLU A 1 182 ? 16.860 -1.107 -9.404 1.00 78.25 182 GLU A C 1
ATOM 1514 O O . GLU A 1 182 ? 16.883 -2.185 -8.800 1.00 78.25 182 GLU A O 1
ATOM 1519 N N . TYR A 1 183 ? 16.974 -1.019 -10.729 1.00 73.62 183 TYR A N 1
ATOM 1520 C CA . TYR A 1 183 ? 17.193 -2.165 -11.606 1.00 73.62 183 TYR A CA 1
ATOM 1521 C C . TYR A 1 183 ? 17.803 -1.734 -12.947 1.00 73.62 183 TYR A C 1
ATOM 1523 O O . TYR A 1 183 ? 17.377 -0.733 -13.512 1.00 73.62 183 TYR A O 1
ATOM 1531 N N . ASN A 1 184 ? 18.784 -2.485 -13.469 1.00 70.31 184 ASN A N 1
ATOM 1532 C CA . ASN A 1 184 ? 19.486 -2.206 -14.737 1.00 70.31 184 ASN A CA 1
ATOM 1533 C 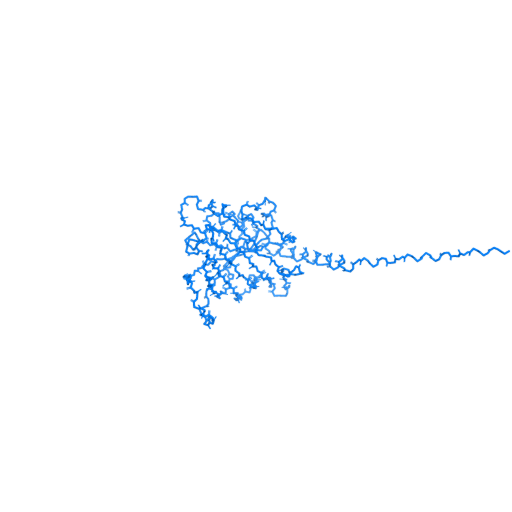C . ASN A 1 184 ? 19.872 -0.725 -14.929 1.00 70.31 184 ASN A C 1
ATOM 1535 O O . ASN A 1 184 ? 19.701 -0.161 -16.006 1.00 70.31 184 ASN A O 1
ATOM 1539 N N . ASN A 1 185 ? 20.401 -0.094 -13.875 1.00 74.31 185 ASN A N 1
ATOM 1540 C CA . ASN A 1 185 ? 20.778 1.327 -13.828 1.00 74.31 185 ASN A CA 1
ATOM 1541 C C . ASN A 1 185 ? 19.620 2.338 -13.965 1.00 74.31 185 ASN A C 1
ATOM 1543 O O . ASN A 1 185 ? 19.882 3.537 -14.026 1.00 74.31 185 ASN A O 1
ATOM 1547 N N . ASN A 1 186 ? 18.364 1.887 -13.963 1.00 76.94 186 ASN A N 1
ATOM 1548 C CA . ASN A 1 186 ? 17.183 2.737 -13.821 1.00 76.94 186 ASN A CA 1
ATOM 1549 C C . ASN A 1 186 ? 16.745 2.778 -12.355 1.00 76.94 186 ASN A C 1
ATOM 1551 O O . ASN A 1 186 ? 16.858 1.784 -11.628 1.00 76.94 186 ASN A O 1
ATOM 1555 N N . LYS A 1 187 ? 16.210 3.922 -11.927 1.00 84.25 187 LYS A N 1
ATOM 1556 C CA . LYS A 1 187 ? 15.596 4.086 -10.606 1.00 84.25 187 LYS A CA 1
ATOM 1557 C C . LYS A 1 187 ? 14.154 4.547 -10.767 1.00 84.25 187 LYS A C 1
ATOM 1559 O O . LYS A 1 187 ? 13.912 5.645 -11.253 1.00 84.25 187 LYS A O 1
ATOM 1564 N N . TYR A 1 188 ? 13.216 3.740 -10.295 1.00 83.50 188 TYR A N 1
ATOM 1565 C CA . TYR A 1 188 ? 11.811 4.121 -10.171 1.00 83.50 188 TYR A CA 1
ATOM 1566 C C . TYR A 1 188 ? 11.574 4.619 -8.757 1.00 83.50 188 TYR A C 1
ATOM 1568 O O . TYR A 1 188 ? 12.041 3.994 -7.812 1.00 83.50 188 TYR A O 1
ATOM 1576 N N . VAL A 1 189 ? 10.873 5.731 -8.596 1.00 84.56 189 VAL A N 1
ATOM 1577 C CA . VAL A 1 189 ? 10.483 6.304 -7.311 1.00 84.56 189 VAL A CA 1
ATOM 1578 C C . VAL A 1 189 ? 8.970 6.397 -7.274 1.00 84.56 189 VAL A C 1
ATOM 1580 O O . VAL A 1 189 ? 8.352 6.993 -8.146 1.00 84.56 189 VAL A O 1
ATOM 1583 N N . PHE A 1 190 ? 8.388 5.813 -6.246 1.00 83.94 190 PHE A N 1
ATOM 1584 C CA . PHE A 1 190 ? 6.974 5.834 -5.945 1.00 83.94 190 PHE A CA 1
ATOM 1585 C C . PHE A 1 190 ? 6.774 6.766 -4.757 1.00 83.94 190 PHE A C 1
ATOM 1587 O O . PHE A 1 190 ? 7.300 6.512 -3.672 1.00 83.94 190 PHE A O 1
ATOM 1594 N N . ASP A 1 191 ? 6.049 7.856 -4.972 1.00 85.62 191 ASP A N 1
ATOM 1595 C CA . ASP A 1 191 ? 5.881 8.935 -4.001 1.00 85.62 191 ASP A CA 1
ATOM 1596 C C . ASP A 1 191 ? 4.402 9.097 -3.645 1.00 85.62 191 ASP A C 1
ATOM 1598 O O . ASP A 1 191 ? 3.556 9.422 -4.480 1.00 85.62 191 ASP A O 1
ATOM 1602 N N . LEU A 1 192 ? 4.096 8.853 -2.375 1.00 84.44 192 LEU A N 1
ATOM 1603 C CA . LEU A 1 192 ? 2.783 9.009 -1.770 1.00 84.44 192 LEU A CA 1
ATOM 1604 C C . LEU A 1 192 ? 2.865 10.127 -0.731 1.00 84.44 192 LEU A C 1
ATOM 1606 O O . LEU A 1 192 ? 3.535 9.987 0.288 1.00 84.44 192 LEU A O 1
ATOM 1610 N N . LYS A 1 193 ? 2.169 11.247 -0.950 1.00 79.81 193 LYS A N 1
ATOM 1611 C CA . LYS A 1 193 ? 2.294 12.427 -0.070 1.00 79.81 193 LYS A CA 1
ATOM 1612 C C . LYS A 1 193 ? 1.510 12.320 1.230 1.00 79.81 193 LYS A C 1
ATOM 1614 O O . LYS A 1 193 ? 2.056 12.602 2.293 1.00 79.81 193 LYS A O 1
ATOM 1619 N N . ILE A 1 194 ? 0.229 11.986 1.158 1.00 86.75 194 ILE A N 1
ATOM 1620 C CA . ILE A 1 194 ? -0.655 11.834 2.318 1.00 86.75 194 ILE A CA 1
ATOM 1621 C C . ILE A 1 194 ? -1.648 10.733 1.974 1.00 86.75 194 ILE A C 1
ATOM 1623 O O . ILE A 1 194 ? -2.194 10.739 0.873 1.00 86.75 194 ILE A O 1
ATOM 1627 N N . LEU A 1 195 ? -1.866 9.815 2.911 1.00 89.56 195 LEU A N 1
ATOM 1628 C CA . LEU A 1 195 ? -2.869 8.764 2.803 1.00 89.56 195 LEU A CA 1
ATOM 1629 C C . LEU A 1 195 ? -3.758 8.785 4.038 1.00 89.56 195 LEU A C 1
ATOM 1631 O O . LEU A 1 195 ? -3.273 8.563 5.148 1.00 89.56 195 LEU A O 1
ATOM 1635 N N . ASP A 1 196 ? -5.043 9.027 3.823 1.00 92.00 196 ASP A N 1
ATOM 1636 C CA . ASP A 1 196 ? -6.067 8.969 4.856 1.00 92.00 196 ASP A CA 1
ATOM 1637 C C . ASP A 1 196 ? -6.868 7.673 4.707 1.00 92.00 196 ASP A C 1
ATOM 1639 O O . ASP A 1 196 ? -7.468 7.421 3.665 1.00 92.00 196 ASP A O 1
ATOM 1643 N N . ILE A 1 197 ? -6.871 6.847 5.751 1.00 93.00 197 ILE A N 1
ATOM 1644 C CA . ILE A 1 197 ? -7.570 5.558 5.811 1.00 93.00 197 ILE A CA 1
ATOM 1645 C C . ILE A 1 197 ? -8.613 5.625 6.924 1.00 93.00 197 ILE A C 1
ATOM 1647 O O . ILE A 1 197 ? -8.302 6.017 8.050 1.00 93.00 197 ILE A O 1
ATOM 1651 N N . ILE A 1 198 ? -9.848 5.227 6.635 1.00 93.19 198 ILE A N 1
ATOM 1652 C CA . ILE A 1 198 ? -10.943 5.243 7.609 1.00 93.19 198 ILE A CA 1
ATOM 1653 C C . ILE A 1 198 ? -11.092 3.861 8.226 1.00 93.19 198 ILE A C 1
ATOM 1655 O O . ILE A 1 198 ? -11.607 2.948 7.597 1.00 93.19 198 ILE A O 1
ATOM 1659 N N . LEU A 1 199 ? -10.696 3.717 9.488 1.00 93.38 199 LEU A N 1
ATOM 1660 C CA . LEU A 1 199 ? -10.820 2.459 10.228 1.00 93.38 199 LEU A CA 1
ATOM 1661 C C . LEU A 1 199 ? -12.178 2.352 10.932 1.00 93.38 199 LEU A C 1
ATOM 1663 O O . LEU A 1 199 ? -12.258 2.162 12.149 1.00 93.38 199 LEU A O 1
ATOM 1667 N N . ASP A 1 200 ? -13.249 2.538 10.167 1.00 90.81 200 ASP A N 1
ATOM 1668 C CA . ASP A 1 200 ? -14.623 2.384 10.633 1.00 90.81 200 ASP A CA 1
ATOM 1669 C C . ASP A 1 200 ? -15.532 1.954 9.484 1.00 90.81 200 ASP A C 1
ATOM 1671 O O . ASP A 1 200 ? -15.813 2.720 8.565 1.00 90.81 200 ASP A O 1
ATOM 1675 N N . LYS A 1 201 ? -16.014 0.715 9.570 1.00 89.00 201 LYS A N 1
ATOM 1676 C CA . LYS A 1 201 ? -16.869 0.095 8.554 1.00 89.00 201 LYS A CA 1
ATOM 1677 C C . LYS A 1 201 ? -18.217 0.789 8.361 1.00 89.00 201 LYS A C 1
ATOM 1679 O O . LYS A 1 201 ? -18.900 0.505 7.389 1.00 89.00 201 LYS A O 1
ATOM 1684 N N . ASN A 1 202 ? -18.625 1.645 9.299 1.00 88.44 202 ASN A N 1
ATOM 1685 C CA . ASN A 1 202 ? -19.902 2.351 9.222 1.00 88.44 202 ASN A CA 1
ATOM 1686 C C . ASN A 1 202 ? -19.798 3.672 8.439 1.00 88.44 202 ASN A C 1
ATOM 1688 O O . ASN A 1 202 ? -20.811 4.342 8.248 1.00 88.44 202 ASN A O 1
ATOM 1692 N N . PHE A 1 203 ? -18.594 4.075 8.017 1.00 82.94 203 PHE A N 1
ATOM 1693 C CA . PHE A 1 203 ? -18.377 5.282 7.225 1.00 82.94 203 PHE A CA 1
ATOM 1694 C C . PHE A 1 203 ? -18.049 4.932 5.773 1.00 82.94 203 PHE A C 1
ATOM 1696 O O . PHE A 1 203 ? -16.984 4.403 5.469 1.00 82.94 203 PHE A O 1
ATOM 1703 N N . GLU A 1 204 ? -18.928 5.330 4.858 1.00 79.81 204 GLU A N 1
ATOM 1704 C CA . GLU A 1 204 ? -18.726 5.202 3.410 1.00 79.81 204 GLU A CA 1
ATOM 1705 C C . GLU A 1 204 ? -18.170 6.502 2.812 1.00 79.81 204 GLU A C 1
ATOM 1707 O O . GLU A 1 204 ? -18.774 7.135 1.946 1.00 79.81 204 GLU A O 1
ATOM 1712 N N . ILE A 1 205 ? -17.021 6.954 3.312 1.00 82.12 205 ILE A N 1
ATOM 1713 C CA . ILE A 1 205 ? -16.370 8.170 2.812 1.00 82.12 205 ILE A CA 1
ATOM 1714 C C . ILE A 1 205 ? -15.205 7.773 1.909 1.00 82.12 205 ILE A C 1
ATOM 1716 O O . ILE A 1 205 ? -14.353 6.975 2.295 1.00 82.12 205 ILE A O 1
ATOM 1720 N N . LYS A 1 206 ? -15.148 8.379 0.720 1.00 87.00 206 LYS A N 1
ATOM 1721 C CA . LYS A 1 206 ? -13.983 8.290 -0.162 1.00 87.00 206 LYS A CA 1
ATOM 1722 C C . LYS A 1 206 ? -12.879 9.223 0.324 1.00 87.00 206 LYS A C 1
ATOM 1724 O O . LYS A 1 206 ? -13.148 10.396 0.590 1.00 87.00 206 LYS A O 1
ATOM 1729 N N . THR A 1 207 ? -11.644 8.736 0.397 1.00 89.75 207 THR A N 1
ATOM 1730 C CA . THR A 1 207 ? -10.488 9.560 0.778 1.00 89.75 207 THR A CA 1
ATOM 1731 C C . THR A 1 207 ? -9.534 9.744 -0.403 1.00 89.75 207 THR A C 1
ATOM 1733 O O . THR A 1 207 ? -8.930 8.773 -0.864 1.00 89.75 207 THR A O 1
ATOM 1736 N N . PRO A 1 208 ? -9.389 10.972 -0.935 1.00 89.94 208 PRO A N 1
ATOM 1737 C CA . PRO A 1 208 ? -8.496 11.214 -2.056 1.00 89.94 208 PRO A CA 1
ATOM 1738 C C . PRO A 1 208 ? -7.033 11.168 -1.607 1.00 89.94 208 PRO A C 1
ATOM 1740 O O . PRO A 1 208 ? -6.678 11.689 -0.548 1.00 89.94 208 PRO A O 1
ATOM 1743 N N . PHE A 1 209 ? -6.162 10.616 -2.443 1.00 88.50 209 PHE A N 1
ATOM 1744 C CA . PHE A 1 209 ? -4.718 10.653 -2.250 1.00 88.50 209 PHE A CA 1
ATOM 1745 C C . PHE A 1 209 ? -3.982 10.804 -3.581 1.00 88.50 209 PHE A C 1
ATOM 1747 O O . PHE A 1 209 ? -4.445 10.380 -4.639 1.00 88.50 209 PHE A O 1
ATOM 1754 N N . LYS A 1 210 ? -2.810 11.439 -3.514 1.00 88.06 210 LYS A N 1
ATOM 1755 C CA . LYS A 1 210 ? -1.921 11.627 -4.664 1.00 88.06 210 LYS A CA 1
ATOM 1756 C C . LYS A 1 210 ? -0.820 10.581 -4.644 1.00 88.06 210 LYS A C 1
ATOM 1758 O O . LYS A 1 210 ? -0.209 10.356 -3.594 1.00 88.06 210 LYS A O 1
ATOM 1763 N N . PHE A 1 211 ? -0.545 10.025 -5.813 1.00 86.25 211 PHE A N 1
ATOM 1764 C CA . PHE A 1 211 ? 0.502 9.043 -6.036 1.00 86.25 211 PHE A CA 1
ATOM 1765 C C . PHE A 1 211 ? 1.296 9.426 -7.280 1.00 86.25 211 PHE A C 1
ATOM 1767 O O . PHE A 1 211 ? 0.703 9.754 -8.305 1.00 86.25 211 PHE A O 1
ATOM 1774 N N . SER A 1 212 ? 2.620 9.392 -7.200 1.00 86.00 212 SER A N 1
ATOM 1775 C CA . SER A 1 212 ? 3.493 9.624 -8.350 1.00 86.00 212 SER A CA 1
ATOM 1776 C C . SER A 1 212 ? 4.398 8.426 -8.591 1.00 86.00 212 SER A C 1
ATOM 1778 O O . SER A 1 212 ? 4.899 7.829 -7.639 1.00 86.00 212 SER A O 1
ATOM 1780 N N . ILE A 1 213 ? 4.662 8.134 -9.864 1.00 85.62 213 ILE A N 1
ATOM 1781 C CA . ILE A 1 213 ? 5.729 7.234 -10.308 1.00 85.62 213 ILE A CA 1
ATOM 1782 C C . ILE A 1 213 ? 6.731 8.075 -11.097 1.00 85.62 213 ILE A C 1
ATOM 1784 O O . ILE A 1 213 ? 6.376 8.673 -12.112 1.00 85.62 213 ILE A O 1
ATOM 1788 N N . ILE A 1 214 ? 7.975 8.126 -10.630 1.00 84.31 214 ILE A N 1
ATOM 1789 C CA . ILE A 1 214 ? 9.068 8.888 -11.230 1.00 84.31 214 ILE A CA 1
ATOM 1790 C C . ILE A 1 214 ? 10.140 7.909 -11.702 1.00 84.31 214 ILE A C 1
ATOM 1792 O O . ILE A 1 214 ? 10.707 7.175 -10.900 1.00 84.31 214 ILE A O 1
ATOM 1796 N N . ASN A 1 215 ? 10.443 7.901 -12.991 1.00 83.69 215 ASN A N 1
ATOM 1797 C CA . ASN A 1 215 ? 11.519 7.116 -13.576 1.00 83.69 215 ASN A CA 1
ATOM 1798 C C . ASN A 1 215 ? 12.757 8.000 -13.775 1.00 83.69 215 ASN A C 1
ATOM 1800 O O . ASN A 1 215 ? 12.681 9.050 -14.409 1.00 83.69 215 ASN A O 1
ATOM 1804 N N . TYR A 1 216 ? 13.904 7.566 -13.265 1.00 83.50 216 TYR A N 1
ATOM 1805 C CA . TYR A 1 216 ? 15.213 8.165 -13.502 1.00 83.50 216 TYR A CA 1
ATOM 1806 C C . TYR A 1 216 ? 16.033 7.219 -14.395 1.00 83.50 216 TYR A C 1
ATOM 1808 O O . TYR A 1 216 ? 16.735 6.346 -13.869 1.00 83.50 216 TYR A O 1
ATOM 1816 N N . PRO A 1 217 ? 15.940 7.356 -15.732 1.00 77.94 217 PRO A N 1
ATOM 1817 C CA . PRO A 1 217 ? 16.751 6.573 -16.655 1.00 77.94 217 PRO A CA 1
ATOM 1818 C C . PRO A 1 217 ? 18.215 7.038 -16.639 1.00 77.94 217 PRO A C 1
ATOM 1820 O O . PRO A 1 217 ? 18.505 8.227 -16.475 1.00 77.94 217 PRO A O 1
ATOM 1823 N N . ASN A 1 218 ? 19.155 6.110 -16.840 1.00 74.25 218 ASN A N 1
ATOM 1824 C CA . ASN A 1 218 ? 20.585 6.429 -16.843 1.00 74.25 218 ASN A CA 1
ATOM 1825 C C . ASN A 1 218 ? 20.944 7.462 -17.933 1.00 74.25 218 ASN A C 1
ATOM 1827 O O . ASN A 1 218 ? 20.697 7.236 -19.116 1.00 74.25 218 ASN A O 1
ATOM 1831 N N . GLY A 1 219 ? 21.538 8.594 -17.536 1.00 67.50 219 GLY A N 1
ATOM 1832 C CA . GLY A 1 219 ? 21.973 9.659 -18.452 1.00 67.50 219 GLY A CA 1
ATOM 1833 C C . GLY A 1 219 ? 20.844 10.456 -19.125 1.00 67.50 219 GLY A C 1
ATOM 1834 O O . GLY A 1 219 ? 21.129 11.287 -19.988 1.00 67.50 219 GLY A O 1
ATOM 1835 N N . GLY A 1 220 ? 19.582 10.221 -18.748 1.00 69.25 220 GLY A N 1
ATOM 1836 C CA . GLY A 1 220 ? 18.405 10.886 -19.306 1.00 69.25 220 GLY A CA 1
ATOM 1837 C C . GLY A 1 220 ? 17.772 11.919 -18.368 1.00 69.25 220 GLY A C 1
ATOM 1838 O O . GLY A 1 220 ? 18.173 12.094 -17.217 1.00 69.25 220 GLY A O 1
ATOM 1839 N N . LYS A 1 221 ? 16.746 12.615 -18.868 1.00 77.12 221 LYS A N 1
ATOM 1840 C CA . LYS A 1 221 ? 15.834 13.393 -18.016 1.00 77.12 221 LYS A CA 1
ATOM 1841 C C . LYS A 1 221 ? 14.890 12.432 -17.294 1.00 77.12 221 LYS A C 1
ATOM 1843 O O . LYS A 1 221 ? 14.537 11.400 -17.855 1.00 77.12 221 LYS A O 1
ATOM 1848 N N . TYR A 1 222 ? 14.483 12.776 -16.074 1.00 79.25 222 TYR A N 1
ATOM 1849 C CA . TYR A 1 222 ? 13.490 11.978 -15.361 1.00 79.25 222 TYR A CA 1
ATOM 1850 C C . TYR A 1 222 ? 12.115 12.096 -16.030 1.00 79.25 222 TYR A C 1
ATOM 1852 O O . TYR A 1 222 ? 11.790 13.131 -16.621 1.00 79.25 222 TYR A O 1
ATOM 1860 N N . GLU A 1 223 ? 11.314 11.048 -15.893 1.00 79.94 223 GLU A N 1
ATOM 1861 C CA . GLU A 1 223 ? 9.931 10.987 -16.352 1.00 79.94 223 GLU A CA 1
ATOM 1862 C C . GLU A 1 223 ? 9.007 10.852 -15.144 1.00 79.94 223 GLU A C 1
ATOM 1864 O O . GLU A 1 223 ? 9.331 10.117 -14.218 1.00 79.94 223 GLU A O 1
ATOM 1869 N N . GLU A 1 224 ? 7.869 11.547 -15.118 1.00 82.12 224 GLU A N 1
ATOM 1870 C CA . GLU A 1 224 ? 6.950 11.509 -13.971 1.00 82.12 224 GLU A CA 1
ATOM 1871 C C . GLU A 1 224 ? 5.494 11.333 -14.413 1.00 82.12 224 GLU A C 1
ATOM 1873 O O . GLU A 1 224 ? 4.954 12.162 -15.146 1.00 82.12 224 GLU A O 1
ATOM 1878 N N . SER A 1 225 ? 4.838 10.298 -13.889 1.00 81.00 225 SER A N 1
ATOM 1879 C CA . SER A 1 225 ? 3.385 10.126 -13.937 1.00 81.00 225 SER A CA 1
ATOM 1880 C C . SER A 1 225 ? 2.774 10.462 -12.580 1.00 81.00 225 SER A C 1
ATOM 1882 O O . SER A 1 225 ? 3.252 9.985 -11.551 1.00 81.00 225 SER A O 1
ATOM 1884 N N . LYS A 1 226 ? 1.714 11.276 -12.581 1.00 83.25 226 LYS A N 1
ATOM 1885 C CA . LYS A 1 226 ? 0.960 11.671 -11.384 1.00 83.25 226 LYS A CA 1
ATOM 1886 C C . LYS A 1 226 ? -0.454 11.143 -11.489 1.00 83.25 226 LYS A C 1
ATOM 1888 O O . LYS A 1 226 ? -1.107 11.351 -12.504 1.00 83.25 226 LYS A O 1
ATOM 1893 N N . PHE A 1 227 ? -0.928 10.556 -10.406 1.00 83.31 227 PHE A N 1
ATOM 1894 C CA . PHE A 1 227 ? -2.250 9.974 -10.300 1.00 83.31 227 PHE A CA 1
ATOM 1895 C C . PHE A 1 227 ? -2.985 10.578 -9.106 1.00 83.31 227 PHE A C 1
ATOM 1897 O O . PHE A 1 227 ? -2.396 10.819 -8.041 1.00 83.31 227 PHE A O 1
ATOM 1904 N N . LEU A 1 228 ? -4.282 10.809 -9.287 1.00 86.00 228 LEU A N 1
ATOM 1905 C CA . LEU A 1 228 ? -5.212 11.044 -8.196 1.00 86.00 228 LEU A CA 1
ATOM 1906 C C . LEU A 1 228 ? -6.091 9.805 -8.067 1.00 86.00 228 LEU A C 1
ATOM 1908 O O . LEU A 1 228 ? -6.734 9.394 -9.027 1.00 86.00 228 LEU A O 1
ATOM 1912 N N . PHE A 1 229 ? -6.121 9.238 -6.869 1.00 88.31 229 PHE A N 1
ATOM 1913 C CA . PHE A 1 229 ? -6.987 8.119 -6.536 1.00 88.31 229 PHE A CA 1
ATOM 1914 C C . PHE A 1 229 ? -7.887 8.492 -5.363 1.00 88.31 229 PHE A C 1
ATOM 1916 O O . PHE A 1 229 ? -7.516 9.309 -4.520 1.00 88.31 229 PHE A O 1
ATOM 1923 N N . CYS A 1 230 ? -9.040 7.845 -5.272 1.00 91.00 230 CYS A N 1
ATOM 1924 C CA . CYS A 1 230 ? -9.900 7.831 -4.100 1.00 91.00 230 CYS A CA 1
ATOM 1925 C C . CYS A 1 230 ? -9.894 6.430 -3.494 1.00 91.00 230 CYS A C 1
ATOM 1927 O O . CYS A 1 230 ? -10.226 5.465 -4.182 1.00 91.00 230 CYS A O 1
ATOM 1929 N N . LEU A 1 231 ? -9.573 6.313 -2.204 1.00 93.25 231 LEU A N 1
ATOM 1930 C CA . LEU A 1 231 ? -9.779 5.059 -1.488 1.00 93.25 231 LEU A CA 1
ATOM 1931 C C . LEU A 1 231 ? -11.239 4.894 -1.096 1.00 93.25 231 LEU A C 1
ATOM 1933 O O . LEU A 1 231 ? -11.859 5.821 -0.571 1.00 93.25 231 LEU A O 1
ATOM 1937 N N . LYS A 1 232 ? -11.752 3.680 -1.279 1.00 92.88 232 LYS A N 1
ATOM 1938 C CA . LYS A 1 232 ? -13.049 3.240 -0.769 1.00 92.88 232 LYS A CA 1
ATOM 1939 C C . LYS A 1 232 ? -12.870 1.899 -0.065 1.00 92.88 232 LYS A C 1
ATOM 1941 O O . LYS A 1 232 ? -12.299 0.986 -0.652 1.00 92.88 232 LYS A O 1
ATOM 1946 N N . LEU A 1 233 ? -13.354 1.775 1.174 1.00 94.81 233 LEU A N 1
ATOM 1947 C CA . LEU A 1 233 ? -13.391 0.478 1.855 1.00 94.81 233 LEU A CA 1
ATOM 1948 C C . LEU A 1 233 ? -14.257 -0.482 1.031 1.00 94.81 233 LEU A C 1
ATOM 1950 O O . LEU A 1 233 ? -15.403 -0.164 0.712 1.00 94.81 233 LEU A O 1
ATOM 1954 N N . SER A 1 234 ? -13.682 -1.623 0.676 1.00 94.12 234 SER A N 1
ATOM 1955 C CA . SER A 1 234 ? -14.306 -2.635 -0.178 1.00 94.12 234 SER A CA 1
ATOM 1956 C C . SER A 1 234 ? -14.682 -3.875 0.623 1.00 94.12 234 SER A C 1
ATOM 1958 O O . SER A 1 234 ? -15.824 -4.323 0.559 1.00 94.12 234 SER A O 1
ATOM 1960 N N . GLU A 1 235 ? -13.765 -4.368 1.457 1.00 95.38 235 GLU A N 1
ATOM 1961 C CA . GLU A 1 235 ? -13.967 -5.579 2.244 1.00 95.38 235 GLU A CA 1
ATOM 1962 C C . GLU A 1 235 ? -13.208 -5.512 3.578 1.00 95.38 235 GLU A C 1
ATOM 1964 O O . GLU A 1 235 ? -12.188 -4.831 3.716 1.00 95.38 235 GLU A O 1
ATOM 1969 N N . ILE A 1 236 ? -13.713 -6.235 4.579 1.00 95.75 236 ILE A N 1
ATOM 1970 C CA . ILE A 1 236 ? -12.959 -6.592 5.782 1.00 95.75 236 ILE A CA 1
ATOM 1971 C C . ILE A 1 236 ? -12.889 -8.114 5.817 1.00 95.75 236 ILE A C 1
ATOM 1973 O O . ILE A 1 236 ? -13.905 -8.778 6.020 1.00 95.75 236 ILE A O 1
ATOM 1977 N N . ILE A 1 237 ? -11.689 -8.638 5.612 1.00 95.69 237 ILE A N 1
ATOM 1978 C CA . ILE A 1 237 ? -11.407 -10.064 5.499 1.00 95.69 237 ILE A CA 1
ATOM 1979 C C . ILE A 1 237 ? -11.000 -10.582 6.878 1.00 95.69 237 ILE A C 1
ATOM 1981 O O . ILE A 1 237 ? -10.066 -10.062 7.495 1.00 95.69 237 ILE A O 1
ATOM 1985 N N . ASP A 1 238 ? -11.694 -11.613 7.347 1.00 90.06 238 ASP A N 1
ATOM 1986 C CA . ASP A 1 238 ? -11.377 -12.315 8.589 1.00 90.06 238 ASP A CA 1
ATOM 1987 C C . ASP A 1 238 ? -10.446 -13.505 8.296 1.00 90.06 238 ASP A C 1
ATOM 1989 O O . ASP A 1 238 ? -10.685 -14.252 7.343 1.00 90.06 238 ASP A O 1
ATOM 1993 N N . ASP A 1 239 ? -9.403 -13.701 9.115 1.00 66.12 239 ASP A N 1
ATOM 1994 C CA . ASP A 1 239 ? -8.640 -14.960 9.126 1.00 66.12 239 ASP A CA 1
ATOM 1995 C C . ASP A 1 239 ? -9.615 -16.110 9.438 1.00 66.12 239 ASP A C 1
ATOM 1997 O O . ASP A 1 239 ? -10.308 -16.079 10.461 1.00 66.12 239 ASP A O 1
ATOM 2001 N N . LYS A 1 240 ? -9.698 -17.100 8.542 1.00 53.03 240 LYS A N 1
ATOM 2002 C CA . LYS A 1 240 ? -10.453 -18.343 8.763 1.00 53.03 240 LYS A CA 1
ATOM 2003 C C . LYS A 1 240 ? -9.682 -19.317 9.641 1.00 53.03 240 LYS A C 1
ATOM 2005 O O . LYS A 1 240 ? -8.461 -19.464 9.413 1.00 53.03 240 LYS A O 1
#